Protein AF-A0A6N7GA86-F1 (afdb_monomer_lite)

Sequence (226 aa):
MERLTAGRPPVRRVLTLLGAGAAGATSLVAAAVLTVAGPAVAQAVADRVTITGIDLAEPLEVVAAEQPELCAALHQEVDWLIEPDGDSPEPELDALGPQYTLVVHIDGVPRHRFHLYPLAEGGPRAFRPVEQPGDRTIDEGWFYGRLSMPDTLRAAGAPLTGDPATGGGGAGAGQPPPAVEESEQPDTSPLGFLDQWRQGMLLTAAIIVATAAGLGGSAYLIRRKI

Structure (mmCIF, N/CA/C/O backbone):
data_AF-A0A6N7GA86-F1
#
_entry.id   AF-A0A6N7GA86-F1
#
loop_
_atom_site.group_PDB
_atom_site.id
_atom_site.type_symbol
_atom_site.label_atom_id
_atom_site.label_alt_id
_atom_site.label_comp_id
_atom_site.label_asym_id
_atom_site.label_entity_id
_atom_site.label_seq_id
_atom_site.pdbx_PDB_ins_code
_atom_site.Cartn_x
_atom_site.Cartn_y
_atom_site.Cartn_z
_atom_site.occupancy
_atom_site.B_iso_or_equiv
_atom_site.auth_seq_id
_atom_site.auth_comp_id
_atom_site.auth_asym_id
_atom_site.auth_atom_id
_atom_site.pdbx_PDB_model_num
ATOM 1 N N . MET A 1 1 ? -12.765 60.112 -50.677 1.00 41.62 1 MET A N 1
ATOM 2 C CA . MET A 1 1 ? -11.969 58.951 -50.218 1.00 41.62 1 MET A CA 1
ATOM 3 C C . MET A 1 1 ? -10.727 58.957 -51.093 1.00 41.62 1 MET A C 1
ATOM 5 O O . MET A 1 1 ? -10.910 59.025 -52.293 1.00 41.62 1 MET A O 1
ATOM 9 N N . GLU A 1 2 ? -9.479 59.093 -50.663 1.00 44.06 2 GLU A N 1
ATOM 10 C CA . GLU A 1 2 ? -8.786 59.009 -49.375 1.00 44.06 2 GLU A CA 1
ATOM 11 C C . GLU A 1 2 ? -7.572 59.955 -49.427 1.00 44.06 2 GLU A C 1
ATOM 13 O O . GLU A 1 2 ? -7.100 60.328 -50.502 1.00 44.06 2 GLU A O 1
ATOM 18 N N . ARG A 1 3 ? -7.103 60.395 -48.258 1.00 45.12 3 ARG A N 1
ATOM 19 C CA . ARG A 1 3 ? -6.006 61.352 -48.091 1.00 45.12 3 ARG A CA 1
ATOM 20 C C . ARG A 1 3 ? -4.668 60.638 -47.838 1.00 45.12 3 ARG A C 1
ATOM 22 O O . ARG A 1 3 ? -4.600 59.771 -46.983 1.00 45.12 3 ARG A O 1
ATOM 29 N N . LEU A 1 4 ? -3.630 61.155 -48.502 1.00 49.84 4 LEU A N 1
ATOM 30 C CA . LEU A 1 4 ? -2.268 61.447 -48.013 1.00 49.84 4 LEU A CA 1
ATOM 31 C C . LEU A 1 4 ? -1.397 60.323 -47.408 1.00 49.84 4 LEU A C 1
ATOM 33 O O . LEU A 1 4 ? -1.463 59.991 -46.231 1.00 49.84 4 LEU A O 1
ATOM 37 N N . THR A 1 5 ? -0.417 59.923 -48.220 1.00 51.88 5 THR A N 1
ATOM 38 C CA . THR A 1 5 ? 0.956 59.527 -47.862 1.00 51.88 5 THR A CA 1
ATOM 39 C C . THR A 1 5 ? 1.666 60.510 -46.919 1.00 51.88 5 THR A C 1
ATOM 41 O O . THR A 1 5 ? 1.718 61.699 -47.228 1.00 51.88 5 THR A O 1
ATOM 44 N N . ALA A 1 6 ? 2.351 60.000 -45.886 1.00 50.44 6 ALA A N 1
ATOM 45 C CA . ALA A 1 6 ? 3.653 60.500 -45.415 1.00 50.44 6 ALA A CA 1
ATOM 46 C C . ALA A 1 6 ? 4.276 59.520 -44.403 1.00 50.44 6 ALA A C 1
ATOM 48 O O . ALA A 1 6 ? 3.714 59.265 -43.343 1.00 50.44 6 ALA A O 1
ATOM 49 N N . GLY A 1 7 ? 5.455 58.987 -44.729 1.00 44.34 7 GLY A N 1
ATOM 50 C CA . GLY A 1 7 ? 6.296 58.244 -43.793 1.00 44.34 7 GLY A CA 1
ATOM 51 C C . GLY A 1 7 ? 7.301 59.138 -43.064 1.00 44.34 7 GLY A C 1
ATOM 52 O O . GLY A 1 7 ? 7.670 60.198 -43.569 1.00 44.34 7 GLY A O 1
ATOM 53 N N . ARG A 1 8 ? 7.797 58.664 -41.915 1.00 44.97 8 ARG A N 1
ATOM 54 C CA . ARG A 1 8 ? 9.219 58.687 -41.515 1.00 44.97 8 ARG A CA 1
ATOM 55 C C . ARG A 1 8 ? 9.437 57.915 -40.190 1.00 44.97 8 ARG A C 1
ATOM 57 O O . ARG A 1 8 ? 8.483 57.734 -39.441 1.00 44.97 8 ARG A O 1
ATOM 64 N N . PRO A 1 9 ? 10.668 57.425 -39.936 1.00 64.19 9 PRO A N 1
ATOM 65 C CA . PRO A 1 9 ? 11.000 56.367 -38.972 1.00 64.19 9 PRO A CA 1
ATOM 66 C C . PRO A 1 9 ? 11.534 56.924 -37.639 1.00 64.19 9 PRO A C 1
ATOM 68 O O . PRO A 1 9 ? 11.835 58.116 -37.563 1.00 64.19 9 PRO A O 1
ATOM 71 N N . PRO A 1 10 ? 11.837 56.061 -36.651 1.00 52.69 10 PRO A N 1
ATOM 72 C CA . PRO A 1 10 ? 12.888 56.387 -35.694 1.00 52.69 10 PRO A CA 1
ATOM 73 C C . PRO A 1 10 ? 14.066 55.403 -35.724 1.00 52.69 10 PRO A C 1
ATOM 75 O O . PRO A 1 10 ? 13.971 54.221 -35.407 1.00 52.69 10 PRO A O 1
ATOM 78 N N . VAL A 1 11 ? 15.216 55.981 -36.063 1.00 48.69 11 VAL A N 1
ATOM 79 C CA . VAL A 1 11 ? 16.569 55.544 -35.714 1.00 48.69 11 VAL A CA 1
ATOM 80 C C . VAL A 1 11 ? 16.815 55.873 -34.240 1.00 48.69 11 VAL A C 1
ATOM 82 O O . VAL A 1 11 ? 16.521 56.997 -33.839 1.00 48.69 11 VAL A O 1
ATOM 85 N N . ARG A 1 12 ? 17.448 54.972 -33.473 1.00 39.66 12 ARG A N 1
ATOM 86 C CA . ARG A 1 12 ? 18.605 55.303 -32.606 1.00 39.66 12 ARG A CA 1
ATOM 87 C C . ARG A 1 12 ? 19.173 54.072 -31.894 1.00 39.66 12 ARG A C 1
ATOM 89 O O . ARG A 1 12 ? 18.668 53.626 -30.874 1.00 39.66 12 ARG A O 1
ATOM 96 N N . ARG A 1 13 ? 20.307 53.588 -32.410 1.00 48.69 13 ARG A N 1
ATOM 97 C CA . ARG A 1 13 ? 21.371 53.012 -31.578 1.00 48.69 13 ARG A CA 1
ATOM 98 C C . ARG A 1 13 ? 22.112 54.172 -30.912 1.00 48.69 13 ARG A C 1
ATOM 100 O O . ARG A 1 13 ? 22.571 55.061 -31.624 1.00 48.69 13 ARG A O 1
ATOM 107 N N . VAL A 1 14 ? 22.273 54.126 -29.593 1.00 48.41 14 VAL A N 1
ATOM 108 C CA . VAL A 1 14 ? 23.349 54.821 -28.875 1.00 48.41 14 VAL A CA 1
ATOM 109 C C . VAL A 1 14 ? 23.918 53.836 -27.859 1.00 48.41 14 VAL A C 1
ATOM 111 O O . VAL A 1 14 ? 23.294 53.493 -26.863 1.00 48.41 14 VAL A O 1
ATOM 114 N N . LEU A 1 15 ? 25.096 53.333 -28.212 1.00 48.44 15 LEU A N 1
ATOM 115 C CA . LEU A 1 15 ? 26.104 52.752 -27.334 1.00 48.44 15 LEU A CA 1
ATOM 116 C C . LEU A 1 15 ? 26.646 53.871 -26.415 1.00 48.44 15 LEU A C 1
ATOM 118 O O . LEU A 1 15 ? 26.576 55.030 -26.828 1.00 48.44 15 LEU A O 1
ATOM 122 N N . THR A 1 16 ? 27.302 53.526 -25.294 1.00 45.31 16 THR A N 1
ATOM 123 C CA . THR A 1 16 ? 28.582 54.122 -24.802 1.00 45.31 16 THR A CA 1
ATOM 124 C C . THR A 1 16 ? 28.616 54.443 -23.284 1.00 45.31 16 THR A C 1
ATOM 126 O O . THR A 1 16 ? 28.062 55.437 -22.837 1.00 45.31 16 THR A O 1
ATOM 129 N N . LEU A 1 17 ? 29.383 53.595 -22.572 1.00 46.03 17 LEU A N 1
ATOM 130 C CA . LEU A 1 17 ? 30.424 53.861 -21.547 1.00 46.03 17 LEU A CA 1
ATOM 131 C C . LEU A 1 17 ? 30.106 54.226 -20.075 1.00 46.03 17 LEU A C 1
ATOM 133 O O . LEU A 1 17 ? 29.636 55.309 -19.761 1.00 46.03 17 LEU A O 1
ATOM 137 N N . LEU A 1 18 ? 30.583 53.310 -19.209 1.00 42.75 18 LEU A N 1
ATOM 138 C CA . LEU A 1 18 ? 31.603 53.472 -18.148 1.00 42.75 18 LEU A CA 1
ATOM 139 C C . LEU A 1 18 ? 31.428 54.551 -17.060 1.00 42.75 18 LEU A C 1
ATOM 141 O O . LEU A 1 18 ? 31.404 55.740 -17.349 1.00 42.75 18 LEU A O 1
ATOM 145 N N . GLY A 1 19 ? 31.590 54.135 -15.795 1.00 35.03 19 GLY A N 1
ATOM 146 C CA . GLY A 1 19 ? 32.151 55.017 -14.763 1.00 35.03 19 GLY A CA 1
ATOM 147 C C . GLY A 1 19 ? 31.812 54.652 -13.320 1.00 35.03 19 GLY A C 1
ATOM 148 O O . GLY A 1 19 ? 30.719 54.929 -12.852 1.00 35.03 19 GLY A O 1
ATOM 149 N N . ALA A 1 20 ? 32.780 54.055 -12.629 1.00 42.16 20 ALA A N 1
ATOM 150 C CA . ALA A 1 20 ? 32.805 53.702 -11.210 1.00 42.16 20 ALA A CA 1
ATOM 151 C C . ALA A 1 20 ? 32.540 54.865 -10.228 1.00 42.16 20 ALA A C 1
ATOM 153 O O . ALA A 1 20 ? 32.860 56.014 -10.518 1.00 42.16 20 ALA A O 1
ATOM 154 N N . GLY A 1 21 ? 32.104 54.541 -9.004 1.00 34.78 21 GLY A N 1
ATOM 155 C CA . GLY A 1 21 ? 32.203 55.468 -7.871 1.00 34.78 21 GLY A CA 1
ATOM 156 C C . GLY A 1 21 ? 31.398 55.052 -6.644 1.00 34.78 21 GLY A C 1
ATOM 157 O O . GLY A 1 21 ? 30.192 55.240 -6.598 1.00 34.78 21 GLY A O 1
ATOM 158 N N . ALA A 1 22 ? 32.081 54.482 -5.657 1.00 46.06 22 ALA A N 1
ATOM 159 C CA . ALA A 1 22 ? 31.549 53.985 -4.395 1.00 46.06 22 ALA A CA 1
ATOM 160 C C . ALA A 1 22 ? 30.897 55.063 -3.506 1.00 46.06 22 ALA A C 1
ATOM 162 O O . ALA A 1 22 ? 31.484 56.124 -3.325 1.00 46.06 22 ALA A O 1
ATOM 163 N N . ALA A 1 23 ? 29.774 54.726 -2.857 1.00 41.44 23 ALA A N 1
ATOM 164 C CA . ALA A 1 23 ? 29.444 55.131 -1.483 1.00 41.44 23 ALA A CA 1
ATOM 165 C C . ALA A 1 23 ? 28.124 54.486 -1.013 1.00 41.44 23 ALA A C 1
ATOM 167 O O . ALA A 1 23 ? 27.089 54.662 -1.645 1.00 41.44 23 ALA A O 1
ATOM 168 N N . GLY A 1 24 ? 28.158 53.809 0.141 1.00 38.12 24 GLY A N 1
ATOM 169 C CA . GLY A 1 24 ? 26.980 53.657 1.006 1.00 38.12 24 GLY A CA 1
ATOM 170 C C . GLY A 1 24 ? 26.160 52.371 0.872 1.00 38.12 24 GLY A C 1
ATOM 171 O O . GLY A 1 24 ? 24.965 52.443 0.618 1.00 38.12 24 GLY A O 1
ATOM 172 N N . ALA A 1 25 ? 26.755 51.198 1.110 1.00 37.56 25 ALA A N 1
ATOM 173 C CA . ALA A 1 25 ? 25.982 49.988 1.415 1.00 37.56 25 ALA A CA 1
ATOM 174 C C . ALA A 1 25 ? 25.810 49.859 2.938 1.00 37.56 25 ALA A C 1
ATOM 176 O O . ALA A 1 25 ? 26.510 49.102 3.610 1.00 37.56 25 ALA A O 1
ATOM 177 N N . THR A 1 26 ? 24.907 50.667 3.489 1.00 41.97 26 THR A N 1
ATOM 178 C CA . THR A 1 26 ? 24.406 50.541 4.859 1.00 41.97 26 THR A CA 1
ATOM 179 C C . THR A 1 26 ? 23.375 49.414 4.894 1.00 41.97 26 THR A C 1
ATOM 181 O O . THR A 1 26 ? 22.382 49.471 4.181 1.00 41.97 26 THR A O 1
ATOM 184 N N . SER A 1 27 ? 23.641 48.409 5.728 1.00 42.22 27 SER A N 1
ATOM 185 C CA . SER A 1 27 ? 22.682 47.588 6.481 1.00 42.22 27 SER A CA 1
ATOM 186 C C . SER A 1 27 ? 21.396 47.117 5.788 1.00 42.22 27 SER A C 1
ATOM 188 O O . SER A 1 27 ? 20.449 47.881 5.660 1.00 42.22 27 SER A O 1
ATOM 190 N N . LEU A 1 28 ? 21.326 45.810 5.503 1.00 41.06 28 LEU A N 1
ATOM 191 C CA . LEU A 1 28 ? 20.234 44.887 5.883 1.00 41.06 28 LEU A CA 1
ATOM 192 C C . LEU A 1 28 ? 20.424 43.567 5.120 1.00 41.06 28 LEU A C 1
ATOM 194 O O . LEU A 1 28 ? 19.761 43.304 4.123 1.00 41.06 28 LEU A O 1
ATOM 198 N N . VAL A 1 29 ? 21.328 42.706 5.594 1.00 39.16 29 VAL A N 1
ATOM 199 C CA . VAL A 1 29 ? 21.215 41.276 5.274 1.00 39.16 29 VAL A CA 1
ATOM 200 C C . VAL A 1 29 ? 20.286 40.699 6.330 1.00 39.16 29 VAL A C 1
ATOM 202 O O . VAL A 1 29 ? 20.716 40.232 7.382 1.00 39.16 29 VAL A O 1
ATOM 205 N N . ALA A 1 30 ? 18.985 40.845 6.080 1.00 41.69 30 ALA A N 1
ATOM 206 C CA . ALA A 1 30 ? 17.976 40.065 6.766 1.00 41.69 30 ALA A CA 1
ATOM 207 C C . ALA A 1 30 ? 18.313 38.589 6.532 1.00 41.69 30 ALA A C 1
ATOM 209 O O . ALA A 1 30 ? 18.436 38.142 5.391 1.00 41.69 30 ALA A O 1
ATOM 210 N N . ALA A 1 31 ? 18.517 37.858 7.624 1.00 43.59 31 ALA A N 1
ATOM 211 C CA . ALA A 1 31 ? 18.651 36.417 7.613 1.00 43.59 31 ALA A CA 1
ATOM 212 C C . ALA A 1 31 ? 17.354 35.814 7.059 1.00 43.59 31 ALA A C 1
ATOM 214 O O . ALA A 1 31 ? 16.379 35.627 7.784 1.00 43.59 31 ALA A O 1
ATOM 215 N N . ALA A 1 32 ? 17.335 35.526 5.760 1.00 39.84 32 ALA A N 1
ATOM 216 C CA . ALA A 1 32 ? 16.366 34.624 5.171 1.00 39.84 32 ALA A CA 1
ATOM 217 C C . ALA A 1 32 ? 16.749 33.205 5.604 1.00 39.84 32 ALA A C 1
ATOM 219 O O . ALA A 1 32 ? 17.433 32.475 4.890 1.00 39.84 32 ALA A O 1
ATOM 220 N N . VAL A 1 33 ? 16.339 32.831 6.816 1.00 44.44 33 VAL A N 1
ATOM 221 C CA . VAL A 1 33 ? 16.195 31.424 7.177 1.00 44.44 33 VAL A CA 1
ATOM 222 C C . VAL A 1 33 ? 15.015 30.922 6.352 1.00 44.44 33 VAL A C 1
ATOM 224 O O . VAL A 1 33 ? 13.861 31.021 6.756 1.00 44.44 33 VAL A O 1
ATOM 227 N N . LEU A 1 34 ? 15.302 30.454 5.140 1.00 42.97 34 LEU A N 1
ATOM 228 C CA . LEU A 1 34 ? 14.374 29.635 4.377 1.00 42.97 34 LEU A CA 1
ATOM 229 C C . LEU A 1 34 ? 14.314 28.275 5.074 1.00 42.97 34 LEU A C 1
ATOM 231 O O . LEU A 1 34 ? 14.973 27.320 4.674 1.00 42.97 34 LEU A O 1
ATOM 235 N N . THR A 1 35 ? 13.521 28.185 6.141 1.00 46.81 35 THR A N 1
ATOM 236 C CA . THR A 1 35 ? 12.874 26.922 6.479 1.00 46.81 35 THR A CA 1
ATOM 237 C C . THR A 1 35 ? 11.963 26.602 5.303 1.00 46.81 35 THR A C 1
ATOM 239 O O . THR A 1 35 ? 10.833 27.084 5.237 1.00 46.81 35 THR A O 1
ATOM 242 N N . VAL A 1 36 ? 12.458 25.813 4.349 1.00 44.97 36 VAL A N 1
ATOM 243 C CA . VAL A 1 36 ? 11.594 25.062 3.435 1.00 44.97 36 VAL A CA 1
ATOM 244 C C . VAL A 1 36 ? 10.939 23.965 4.273 1.00 44.97 36 VAL A C 1
ATOM 246 O O . VAL A 1 36 ? 11.282 22.793 4.200 1.00 44.97 36 VAL A O 1
ATOM 249 N N . ALA A 1 37 ? 10.018 24.371 5.142 1.00 47.66 37 ALA A N 1
ATOM 250 C CA . ALA A 1 37 ? 8.885 23.537 5.462 1.00 47.66 37 ALA A CA 1
ATOM 251 C C . ALA A 1 37 ? 7.955 23.727 4.265 1.00 47.66 37 ALA A C 1
ATOM 253 O O . ALA A 1 37 ? 7.235 24.722 4.175 1.00 47.66 37 ALA A O 1
ATOM 254 N N . GLY A 1 38 ? 8.070 22.834 3.278 1.00 42.84 38 GLY A N 1
ATOM 255 C CA . GLY A 1 38 ? 7.035 22.722 2.258 1.00 42.84 38 GLY A CA 1
ATOM 256 C C . GLY A 1 38 ? 5.677 22.558 2.950 1.00 42.84 38 GLY A C 1
ATOM 257 O O . GLY A 1 38 ? 5.635 22.075 4.088 1.00 42.84 38 GLY A O 1
ATOM 258 N N . PRO A 1 39 ? 4.570 22.986 2.325 1.00 39.66 39 PRO A N 1
ATOM 259 C CA . PRO A 1 39 ? 3.256 22.697 2.871 1.00 39.66 39 PRO A CA 1
ATOM 260 C C . PRO A 1 39 ? 3.168 21.183 3.065 1.00 39.66 39 PRO A C 1
ATOM 262 O O . PRO A 1 39 ? 3.259 20.430 2.097 1.00 39.66 39 PRO A O 1
ATOM 265 N N . ALA A 1 40 ? 3.049 20.738 4.316 1.00 44.28 40 ALA A N 1
ATOM 266 C CA . ALA A 1 40 ? 2.613 19.386 4.600 1.00 44.28 40 ALA A CA 1
ATOM 267 C C . ALA A 1 40 ? 1.200 19.303 4.028 1.00 44.28 40 ALA A C 1
ATOM 269 O O . ALA A 1 40 ? 0.252 19.830 4.614 1.00 44.28 40 ALA A O 1
ATOM 270 N N . VAL A 1 41 ? 1.083 18.760 2.817 1.00 44.19 41 VAL A N 1
ATOM 271 C CA . VAL A 1 41 ? -0.209 18.401 2.251 1.00 44.19 41 VAL A CA 1
ATOM 272 C C . VAL A 1 41 ? -0.806 17.450 3.275 1.00 44.19 41 VAL A C 1
ATOM 274 O O . VAL A 1 41 ? -0.203 16.427 3.591 1.00 44.19 41 VAL A O 1
ATOM 277 N N . ALA A 1 42 ? -1.914 17.855 3.893 1.00 47.91 42 ALA A N 1
ATOM 278 C CA . ALA A 1 42 ? -2.631 17.009 4.827 1.00 47.91 42 ALA A CA 1
ATOM 279 C C . ALA A 1 42 ? -3.095 15.789 4.034 1.00 47.91 42 ALA A C 1
ATOM 281 O O . ALA A 1 42 ? -4.069 15.856 3.286 1.00 47.91 42 ALA A O 1
ATOM 282 N N . GLN A 1 43 ? -2.318 14.715 4.119 1.00 58.47 43 GLN A N 1
ATOM 283 C CA . GLN A 1 43 ? -2.606 13.489 3.414 1.00 58.47 43 GLN A CA 1
ATOM 284 C C . GLN A 1 43 ? -3.907 12.942 3.990 1.00 58.47 43 GLN A C 1
ATOM 286 O O . GLN A 1 43 ? -4.032 12.777 5.206 1.00 58.47 43 GLN A O 1
ATOM 291 N N . ALA A 1 44 ? -4.904 12.756 3.127 1.00 68.38 44 ALA A N 1
ATOM 292 C CA . ALA A 1 44 ? -6.199 12.252 3.549 1.00 68.38 44 ALA A CA 1
ATOM 293 C C . ALA A 1 44 ? -5.995 10.888 4.221 1.00 68.38 44 ALA A C 1
ATOM 295 O O . ALA A 1 44 ? -5.400 9.988 3.634 1.00 68.38 44 ALA A O 1
ATOM 296 N N . VAL A 1 45 ? -6.421 10.761 5.475 1.00 80.38 45 VAL A N 1
ATOM 297 C CA . VAL A 1 45 ? -6.221 9.544 6.265 1.00 80.38 45 VAL A CA 1
ATOM 298 C C . VAL A 1 45 ? -7.300 8.536 5.880 1.00 80.38 45 VAL A C 1
ATOM 300 O O . VAL A 1 45 ? -8.471 8.892 5.783 1.00 80.38 45 VAL A O 1
ATOM 303 N N . ALA A 1 46 ? -6.910 7.286 5.643 1.00 88.94 46 ALA A N 1
ATOM 304 C CA . ALA A 1 46 ? -7.856 6.214 5.365 1.00 88.94 46 ALA A CA 1
ATOM 305 C C . ALA A 1 46 ? -8.626 5.816 6.634 1.00 88.94 46 ALA A C 1
ATOM 307 O O . ALA A 1 46 ? -8.015 5.502 7.656 1.00 88.94 46 ALA A O 1
ATOM 308 N N . ASP A 1 47 ? -9.956 5.760 6.555 1.00 94.06 47 ASP A N 1
ATOM 309 C CA . ASP A 1 47 ? -10.810 5.283 7.654 1.00 94.06 47 ASP A CA 1
ATOM 310 C C . ASP A 1 47 ? -10.948 3.760 7.661 1.00 94.06 47 ASP A C 1
ATOM 312 O O . ASP A 1 47 ? -11.208 3.141 8.697 1.00 94.06 47 ASP A O 1
ATOM 316 N N . ARG A 1 48 ? -10.833 3.153 6.477 1.00 95.56 48 ARG A N 1
ATOM 317 C CA . ARG A 1 48 ? -10.932 1.710 6.275 1.00 95.56 48 ARG A CA 1
ATOM 318 C C . ARG A 1 48 ? -10.127 1.287 5.057 1.00 95.56 48 ARG A C 1
ATOM 320 O O . ARG A 1 48 ? -10.126 1.966 4.030 1.00 95.56 48 ARG A O 1
ATOM 327 N N . VAL A 1 49 ? -9.509 0.122 5.157 1.00 96.25 49 VAL A N 1
ATOM 328 C CA . VAL A 1 49 ? -8.880 -0.574 4.040 1.00 96.25 49 VAL A CA 1
ATOM 329 C C . VAL A 1 49 ? -9.540 -1.939 3.885 1.00 96.25 49 VAL A C 1
ATOM 331 O O . VAL A 1 49 ? -9.651 -2.691 4.850 1.00 96.25 49 VAL A O 1
ATOM 334 N N . THR A 1 50 ? -9.973 -2.250 2.667 1.00 96.94 50 THR A N 1
ATOM 335 C CA . THR A 1 50 ? -10.563 -3.546 2.313 1.00 96.94 50 THR A CA 1
ATOM 336 C C . THR A 1 50 ? -9.587 -4.304 1.427 1.00 96.94 50 THR A C 1
ATOM 338 O O . THR A 1 50 ? -9.171 -3.785 0.391 1.00 96.94 50 THR A O 1
ATOM 341 N N . ILE A 1 51 ? -9.229 -5.527 1.807 1.00 96.88 51 ILE A N 1
ATOM 342 C CA . ILE A 1 51 ? -8.298 -6.382 1.069 1.00 96.88 51 ILE A CA 1
ATOM 343 C C . ILE A 1 51 ? -9.050 -7.622 0.594 1.00 96.88 51 ILE A C 1
ATOM 345 O O . ILE A 1 51 ? -9.729 -8.299 1.360 1.00 96.88 51 ILE A O 1
ATOM 349 N N . THR A 1 52 ? -8.912 -7.938 -0.686 1.00 96.25 52 THR A N 1
ATOM 350 C CA . THR A 1 52 ? -9.462 -9.150 -1.305 1.00 96.25 52 THR A CA 1
ATOM 351 C C . THR A 1 52 ? -8.358 -9.878 -2.054 1.00 96.25 52 THR A C 1
ATOM 353 O O . THR A 1 52 ? -7.401 -9.255 -2.502 1.00 96.25 52 THR A O 1
ATOM 356 N N . GLY A 1 53 ? -8.451 -11.195 -2.183 1.00 91.94 53 GLY A N 1
ATOM 357 C CA . GLY A 1 53 ? -7.426 -12.003 -2.838 1.00 91.94 53 GLY A CA 1
ATOM 358 C C . GLY A 1 53 ? -7.925 -13.422 -3.056 1.00 91.94 53 GLY A C 1
ATOM 359 O O . GLY A 1 53 ? -8.896 -13.832 -2.427 1.00 91.94 53 GLY A O 1
ATOM 360 N N . ILE A 1 54 ? -7.275 -14.163 -3.951 1.00 85.19 54 ILE A N 1
ATOM 361 C CA . ILE A 1 54 ? -7.692 -15.532 -4.290 1.00 85.19 54 ILE A CA 1
ATOM 362 C C . ILE A 1 54 ? -7.575 -16.494 -3.100 1.00 85.19 54 ILE A C 1
ATOM 364 O O . ILE A 1 54 ? -8.402 -17.387 -2.941 1.00 85.19 54 ILE A O 1
ATOM 368 N N . ASP A 1 55 ? -6.595 -16.256 -2.228 1.00 85.50 55 ASP A N 1
ATOM 369 C CA . ASP A 1 55 ? -6.339 -17.076 -1.041 1.00 85.50 55 ASP A CA 1
ATOM 370 C C . ASP A 1 55 ? -7.161 -16.634 0.184 1.00 85.50 55 ASP A C 1
ATOM 372 O O . ASP A 1 55 ? -7.014 -17.188 1.273 1.00 85.50 55 ASP A O 1
ATOM 376 N N . LEU A 1 56 ? -8.027 -15.626 0.028 1.00 87.56 56 LEU A N 1
ATOM 377 C CA . LEU A 1 56 ? -8.897 -15.112 1.082 1.00 87.56 56 LEU A CA 1
ATOM 378 C C . LEU A 1 56 ? -10.330 -15.598 0.867 1.00 87.56 56 LEU A C 1
ATOM 380 O O . LEU A 1 56 ? -10.965 -15.276 -0.133 1.00 87.56 56 LEU A O 1
ATOM 384 N N . ALA A 1 57 ? -10.852 -16.351 1.838 1.00 87.00 57 ALA A N 1
ATOM 385 C CA . ALA A 1 57 ? -12.234 -16.831 1.805 1.00 87.00 57 ALA A CA 1
ATOM 386 C C . ALA A 1 57 ? -13.255 -15.688 1.946 1.00 87.00 57 ALA A C 1
ATOM 388 O O . ALA A 1 57 ? -14.322 -15.731 1.336 1.00 87.00 57 ALA A O 1
ATOM 389 N N . GLU A 1 58 ? -12.916 -14.665 2.731 1.00 90.00 58 GLU A N 1
ATOM 390 C CA . GLU A 1 58 ? -13.718 -13.462 2.946 1.00 90.00 58 GLU A CA 1
ATOM 391 C C . GLU A 1 58 ? -12.827 -12.217 2.791 1.00 90.00 58 GLU A C 1
ATOM 393 O O . GLU A 1 58 ? -11.631 -12.287 3.099 1.00 90.00 58 GLU A O 1
ATOM 398 N N . PRO A 1 59 ? -13.368 -11.078 2.314 1.00 93.69 59 PRO A N 1
ATOM 399 C CA . PRO A 1 59 ? -12.644 -9.812 2.310 1.00 93.69 59 PRO A CA 1
ATOM 400 C C . PRO A 1 59 ? -12.153 -9.449 3.714 1.00 93.69 59 PRO A C 1
ATOM 402 O O . PRO A 1 59 ? -12.924 -9.470 4.671 1.00 93.69 59 PRO A O 1
ATOM 405 N N . LEU A 1 60 ? -10.882 -9.075 3.833 1.00 94.12 60 LEU A N 1
ATOM 406 C CA . LEU A 1 60 ? -10.330 -8.563 5.080 1.00 94.12 60 LEU A CA 1
ATOM 407 C C . LEU A 1 60 ? -10.637 -7.073 5.178 1.00 94.12 60 LEU A C 1
ATOM 409 O O . LEU A 1 60 ? -10.239 -6.293 4.312 1.00 94.12 60 LEU A O 1
ATOM 413 N N . GLU A 1 61 ? -11.319 -6.675 6.244 1.00 96.06 61 GLU A N 1
ATOM 414 C CA . GLU A 1 61 ? -11.574 -5.271 6.547 1.00 96.06 61 GLU A CA 1
ATOM 415 C C . GLU A 1 61 ? -10.707 -4.823 7.721 1.00 96.06 61 GLU A C 1
ATOM 417 O O . GLU A 1 61 ? -10.778 -5.374 8.818 1.00 96.06 61 GLU A O 1
ATOM 422 N N . VAL A 1 62 ? -9.901 -3.788 7.494 1.00 95.50 62 VAL A N 1
ATOM 423 C CA . VAL A 1 62 ? -9.123 -3.120 8.537 1.00 95.50 62 VAL A CA 1
ATOM 424 C C . VAL A 1 62 ? -9.707 -1.730 8.733 1.00 95.50 62 VAL A C 1
ATOM 426 O O . VAL A 1 62 ? -9.659 -0.895 7.830 1.00 95.50 62 VAL A O 1
ATOM 429 N N . VAL A 1 63 ? -10.288 -1.485 9.906 1.00 96.06 63 VAL A N 1
ATOM 430 C CA . VAL A 1 63 ? -10.948 -0.219 10.250 1.00 96.06 63 VAL A CA 1
ATOM 431 C C . VAL A 1 63 ? -10.044 0.590 11.176 1.00 96.06 63 VAL A C 1
ATOM 433 O O . VAL A 1 63 ? -9.609 0.091 12.214 1.00 96.06 63 VAL A O 1
ATOM 436 N N . ALA A 1 64 ? -9.796 1.859 10.847 1.00 94.50 64 ALA A N 1
ATOM 437 C CA . ALA A 1 64 ? -8.916 2.732 11.625 1.00 94.50 64 ALA A CA 1
ATOM 438 C C . ALA A 1 64 ? -9.392 2.933 13.075 1.00 94.50 64 ALA A C 1
ATOM 440 O O . ALA A 1 64 ? -8.577 3.106 13.975 1.00 94.50 64 ALA A O 1
ATOM 441 N N . ALA A 1 65 ? -10.705 2.872 13.320 1.00 93.69 65 ALA A N 1
ATOM 442 C CA . ALA A 1 65 ? -11.281 2.966 14.663 1.00 93.69 65 ALA A CA 1
ATOM 443 C C . ALA A 1 65 ? -10.8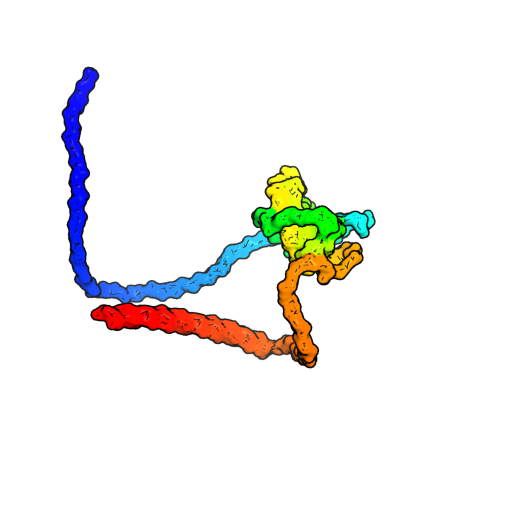92 1.792 15.584 1.00 93.69 65 ALA A C 1
ATOM 445 O O . ALA A 1 65 ? -10.896 1.949 16.802 1.00 93.69 65 ALA A O 1
ATOM 446 N N . GLU A 1 66 ? -10.566 0.631 15.011 1.00 95.75 66 GLU A N 1
ATOM 447 C CA . GLU A 1 66 ? -10.207 -0.585 15.749 1.00 95.75 66 GLU A CA 1
ATOM 448 C C . GLU A 1 66 ? -8.694 -0.818 15.741 1.00 95.75 66 GLU A C 1
ATOM 450 O O . GLU A 1 66 ? -8.107 -1.164 16.764 1.00 95.75 66 GLU A O 1
ATOM 455 N N . GLN A 1 67 ? -8.061 -0.613 14.581 1.00 95.06 67 GLN A N 1
ATOM 456 C CA . GLN A 1 67 ? -6.644 -0.879 14.338 1.00 95.06 67 GLN A CA 1
ATOM 457 C C . GLN A 1 67 ? -5.995 0.305 13.598 1.00 95.06 67 GLN A C 1
ATOM 459 O O . GLN A 1 67 ? -5.654 0.191 12.416 1.00 95.06 67 GLN A O 1
ATOM 464 N N . PRO A 1 68 ? -5.825 1.464 14.264 1.00 93.81 68 PRO A N 1
ATOM 465 C CA . PRO A 1 68 ? -5.375 2.697 13.615 1.00 93.81 68 PRO A CA 1
ATOM 466 C C . PRO A 1 68 ? -3.978 2.568 13.003 1.00 93.81 68 PRO A C 1
ATOM 468 O O . PRO A 1 68 ? -3.754 3.023 11.884 1.00 93.81 68 PRO A O 1
ATOM 471 N N . GLU A 1 69 ? -3.052 1.911 13.704 1.00 94.06 69 GLU A N 1
ATOM 472 C CA . GLU A 1 69 ? -1.669 1.734 13.246 1.00 94.06 69 GLU A CA 1
ATOM 473 C C . GLU A 1 69 ? -1.588 0.835 12.010 1.00 94.06 69 GLU A C 1
ATOM 475 O O . GLU A 1 69 ? -0.916 1.179 11.041 1.00 94.06 69 GLU A O 1
ATOM 480 N N . LEU A 1 70 ? -2.324 -0.281 12.002 1.00 94.19 70 LEU A N 1
AT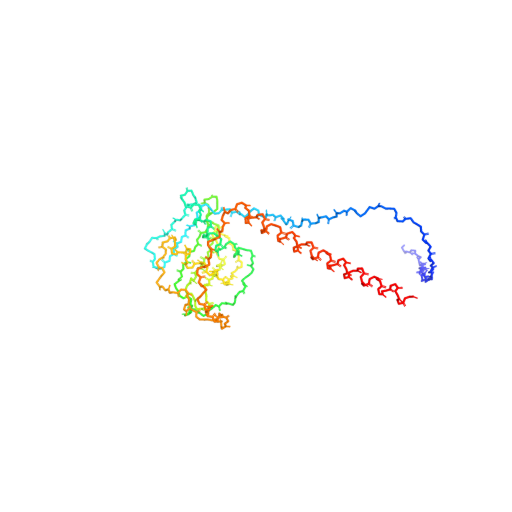OM 481 C CA . LEU A 1 70 ? -2.353 -1.202 10.867 1.00 94.19 70 LEU A CA 1
ATOM 482 C C . LEU A 1 70 ? -3.046 -0.581 9.648 1.00 94.19 70 LEU A C 1
ATOM 484 O O . LEU A 1 70 ? -2.563 -0.725 8.527 1.00 94.19 70 LEU A O 1
ATOM 488 N N . CYS A 1 71 ? -4.150 0.143 9.858 1.00 95.56 71 CYS A N 1
ATOM 489 C CA . CYS A 1 71 ? -4.838 0.864 8.787 1.00 95.56 71 CYS A CA 1
ATOM 490 C C . CYS A 1 71 ? -3.928 1.936 8.168 1.00 95.56 71 CYS A C 1
ATOM 492 O O . CYS A 1 71 ? -3.835 2.044 6.945 1.00 95.56 71 CYS A O 1
ATOM 494 N N . ALA A 1 72 ? -3.206 2.689 9.005 1.00 94.12 72 ALA A N 1
ATOM 495 C CA . ALA A 1 72 ? -2.228 3.667 8.547 1.00 94.12 72 ALA A CA 1
ATOM 496 C C . ALA A 1 72 ? -1.066 3.006 7.793 1.00 94.12 72 ALA A C 1
ATOM 498 O O . ALA A 1 72 ? -0.699 3.490 6.726 1.00 94.12 72 ALA A O 1
ATOM 499 N N . ALA A 1 73 ? -0.530 1.891 8.298 1.00 95.00 73 ALA A N 1
ATOM 500 C CA . ALA A 1 73 ? 0.541 1.148 7.639 1.00 95.00 73 ALA A CA 1
ATOM 501 C C . ALA A 1 73 ? 0.109 0.649 6.253 1.00 95.00 73 ALA A C 1
ATOM 503 O O . ALA A 1 73 ? 0.810 0.890 5.278 1.00 95.00 73 ALA A O 1
ATOM 504 N N . LEU A 1 74 ? -1.076 0.039 6.137 1.00 95.38 74 LEU A N 1
ATOM 505 C CA . LEU A 1 74 ? -1.632 -0.397 4.851 1.00 95.38 74 LEU A CA 1
ATOM 506 C C . LEU A 1 74 ? -1.842 0.767 3.880 1.00 95.38 74 LEU A C 1
ATOM 508 O O . LEU A 1 74 ? -1.558 0.637 2.693 1.00 95.38 74 LEU A O 1
ATOM 512 N N . HIS A 1 75 ? -2.326 1.908 4.370 1.00 94.81 75 HIS A N 1
ATOM 513 C CA . HIS A 1 75 ? -2.485 3.096 3.540 1.00 94.81 75 HIS A CA 1
ATOM 514 C C . HIS A 1 75 ? -1.131 3.635 3.050 1.00 94.81 75 HIS A C 1
ATOM 516 O O . HIS A 1 75 ? -1.005 3.952 1.872 1.00 94.81 75 HIS A O 1
ATOM 522 N N . GLN A 1 76 ? -0.104 3.647 3.905 1.00 93.81 76 GLN A N 1
ATOM 523 C CA . GLN A 1 76 ? 1.270 4.045 3.556 1.00 93.81 76 GLN A CA 1
ATOM 524 C C . GLN A 1 76 ? 1.967 3.107 2.560 1.00 93.81 76 GLN A C 1
ATOM 526 O O . GLN A 1 76 ? 3.048 3.414 2.055 1.00 93.81 76 GLN A O 1
ATOM 531 N N . GLU A 1 77 ? 1.423 1.918 2.301 1.00 94.12 77 GLU A N 1
ATOM 532 C CA . GLU A 1 77 ? 1.933 1.057 1.232 1.00 94.12 77 GLU A CA 1
ATOM 533 C C . GLU A 1 77 ? 1.519 1.557 -0.159 1.00 94.12 77 GLU A C 1
ATOM 535 O O . GLU A 1 77 ? 2.214 1.274 -1.137 1.00 94.12 77 GLU A O 1
ATOM 540 N N . VAL A 1 78 ? 0.412 2.306 -0.251 1.00 93.81 78 VAL A N 1
ATOM 541 C CA . VAL A 1 78 ? -0.250 2.649 -1.521 1.00 93.81 78 VAL A CA 1
ATOM 542 C C . VAL A 1 78 ? -0.504 4.142 -1.730 1.00 93.81 78 VAL A C 1
ATOM 544 O O . VAL A 1 78 ? -0.848 4.552 -2.833 1.00 93.81 78 VAL A O 1
ATOM 547 N N . ASP A 1 79 ? -0.360 4.969 -0.703 1.00 92.00 79 ASP A N 1
ATOM 548 C CA . ASP A 1 79 ? -0.608 6.412 -0.753 1.00 92.00 79 ASP A CA 1
ATOM 549 C C . ASP A 1 79 ? 0.227 7.136 -1.817 1.00 92.00 79 ASP A C 1
ATOM 551 O O . ASP A 1 79 ? -0.275 7.960 -2.580 1.00 92.00 79 ASP A O 1
ATOM 555 N N . TRP A 1 80 ? 1.496 6.771 -1.918 1.00 88.69 80 TRP A N 1
ATOM 556 C CA . TRP A 1 80 ? 2.449 7.314 -2.867 1.00 88.69 80 TRP A CA 1
ATOM 557 C C . TRP A 1 80 ? 2.147 6.889 -4.308 1.00 88.69 80 TRP A C 1
ATOM 559 O O . TRP A 1 80 ? 2.662 7.509 -5.228 1.00 88.69 80 TRP A O 1
ATOM 569 N N . LEU A 1 81 ? 1.285 5.886 -4.520 1.00 90.06 81 LEU A N 1
ATOM 570 C CA . LEU A 1 81 ? 0.817 5.452 -5.840 1.00 90.06 81 LEU A CA 1
ATOM 571 C C . LEU A 1 81 ? -0.298 6.348 -6.388 1.00 90.06 81 LEU A C 1
ATOM 573 O O . LEU A 1 81 ? -0.760 6.121 -7.502 1.00 90.06 81 LEU A O 1
ATOM 577 N N . ILE A 1 82 ? -0.814 7.309 -5.616 1.00 85.38 82 ILE A N 1
ATOM 578 C CA . ILE A 1 82 ? -1.987 8.105 -6.012 1.00 85.38 82 ILE A CA 1
ATOM 579 C C . ILE A 1 82 ? -1.626 9.184 -7.041 1.00 85.38 82 ILE A C 1
ATOM 581 O O . ILE A 1 82 ? -2.409 9.431 -7.954 1.00 85.38 82 ILE A O 1
ATOM 585 N N . GLU A 1 83 ? -0.467 9.824 -6.896 1.00 78.38 83 GLU A N 1
ATOM 586 C CA . GLU A 1 83 ? -0.085 11.012 -7.673 1.00 78.38 83 GLU A CA 1
ATOM 587 C C . GLU A 1 83 ? 0.869 10.766 -8.855 1.00 78.38 83 GLU A C 1
ATOM 589 O O . GLU A 1 83 ? 0.665 11.404 -9.888 1.00 78.38 83 GLU A O 1
ATOM 594 N N . PRO A 1 84 ? 1.898 9.901 -8.772 1.00 74.00 84 PRO A N 1
ATOM 595 C CA . PRO A 1 84 ? 2.845 9.750 -9.867 1.00 74.00 84 PRO A CA 1
ATOM 596 C C . PRO A 1 84 ? 2.262 8.931 -11.025 1.00 74.00 84 PRO A C 1
ATOM 598 O O . PRO A 1 84 ? 1.368 8.093 -10.850 1.00 74.00 84 PRO A O 1
ATOM 601 N N . ASP A 1 85 ? 2.809 9.167 -12.214 1.00 77.31 85 ASP A N 1
ATOM 602 C CA . ASP A 1 85 ? 2.728 8.229 -13.332 1.00 77.31 85 ASP A CA 1
ATOM 603 C C . ASP A 1 85 ? 3.470 6.934 -12.966 1.00 77.31 85 ASP A C 1
ATOM 605 O O . ASP A 1 85 ? 4.392 6.961 -12.147 1.00 77.31 85 ASP A O 1
ATOM 609 N N . GLY A 1 86 ? 3.077 5.805 -13.567 1.00 78.88 86 GLY A N 1
ATOM 610 C CA . GLY A 1 86 ? 3.759 4.522 -13.367 1.00 78.88 86 GLY A CA 1
ATOM 611 C C . GLY A 1 86 ? 5.275 4.659 -13.525 1.00 78.88 86 GLY A C 1
ATOM 612 O O . GLY A 1 86 ? 5.754 5.110 -14.566 1.00 78.88 86 GLY A O 1
ATOM 613 N N . ASP A 1 87 ? 6.032 4.280 -12.496 1.00 81.25 87 ASP A N 1
ATOM 614 C CA . ASP A 1 87 ? 7.494 4.414 -12.460 1.00 81.25 87 ASP A CA 1
ATOM 615 C C . ASP A 1 87 ? 8.225 3.132 -12.888 1.00 81.25 87 ASP A C 1
ATOM 617 O O . ASP A 1 87 ? 9.458 3.053 -12.852 1.00 81.25 87 ASP A O 1
ATOM 621 N N . SER A 1 88 ? 7.465 2.126 -13.326 1.00 85.69 88 SER A N 1
ATOM 622 C CA . SER A 1 88 ? 7.967 0.805 -13.665 1.00 85.69 88 SER A CA 1
ATOM 623 C C . SER A 1 88 ? 7.362 0.259 -14.958 1.00 85.69 88 SER A C 1
ATOM 625 O O . SER A 1 88 ? 6.183 0.497 -15.226 1.00 85.69 88 SER A O 1
ATOM 627 N N . PRO A 1 89 ? 8.125 -0.505 -15.765 1.00 86.00 89 PRO A N 1
ATOM 628 C CA . PRO A 1 89 ? 7.537 -1.277 -16.850 1.00 86.00 89 PRO A CA 1
ATOM 629 C C . PRO A 1 89 ? 6.596 -2.353 -16.299 1.00 86.00 89 PRO A C 1
ATOM 631 O O . PRO A 1 89 ? 6.774 -2.846 -15.182 1.00 86.00 89 PRO A O 1
ATOM 634 N N . GLU A 1 90 ? 5.627 -2.745 -17.123 1.00 89.12 90 GLU A N 1
ATOM 635 C CA . GLU A 1 90 ? 4.785 -3.904 -16.846 1.00 89.12 90 GLU A CA 1
ATOM 636 C C . GLU A 1 90 ? 5.660 -5.161 -16.667 1.00 89.12 90 GLU A C 1
ATOM 638 O O . GLU A 1 90 ? 6.489 -5.457 -17.537 1.00 89.12 90 GLU A O 1
ATOM 643 N N . PRO A 1 91 ? 5.537 -5.870 -15.533 1.00 88.56 91 PRO A N 1
ATOM 644 C CA . PRO A 1 91 ? 6.271 -7.102 -15.286 1.00 88.56 91 PRO A CA 1
ATOM 645 C C . PRO A 1 91 ? 5.682 -8.273 -16.081 1.00 88.56 91 PRO A C 1
ATOM 647 O O . PRO A 1 91 ? 4.531 -8.251 -16.515 1.00 88.56 91 PRO A O 1
ATOM 650 N N . GLU A 1 92 ? 6.469 -9.336 -16.236 1.00 88.31 92 GLU A N 1
ATOM 651 C CA . GLU A 1 92 ? 5.980 -10.581 -16.828 1.00 88.31 92 GLU A CA 1
ATOM 652 C C . GLU A 1 92 ? 4.897 -11.205 -15.934 1.00 88.31 92 GLU A C 1
ATOM 654 O O . GLU A 1 92 ? 5.066 -11.308 -14.719 1.00 88.31 92 GLU A O 1
ATOM 659 N N . LEU A 1 93 ? 3.778 -11.632 -16.528 1.00 85.38 93 LEU A N 1
ATOM 660 C CA . LEU A 1 93 ? 2.622 -12.132 -15.772 1.00 85.38 93 LEU A CA 1
ATOM 661 C C . LEU A 1 93 ? 2.958 -13.361 -14.917 1.00 85.38 93 LEU A C 1
ATOM 663 O O . LEU A 1 93 ? 2.474 -13.480 -13.792 1.00 85.38 93 LEU A O 1
ATOM 667 N N . ASP A 1 94 ? 3.826 -14.237 -15.423 1.00 84.31 94 ASP A N 1
ATOM 668 C CA . ASP A 1 94 ? 4.262 -15.444 -14.716 1.00 84.31 94 ASP A CA 1
ATOM 669 C C . ASP A 1 94 ? 5.143 -15.123 -13.490 1.00 84.31 94 ASP A C 1
ATOM 671 O O . ASP A 1 94 ? 5.308 -15.966 -12.611 1.00 84.31 94 ASP A O 1
ATOM 675 N N . ALA A 1 95 ? 5.654 -13.891 -13.395 1.00 85.94 95 ALA A N 1
ATOM 676 C CA . ALA A 1 95 ? 6.521 -13.416 -12.323 1.00 85.94 95 ALA A CA 1
ATOM 677 C C . ALA A 1 95 ? 5.778 -12.630 -11.224 1.00 85.94 95 ALA A C 1
ATOM 679 O O . ALA A 1 95 ? 6.411 -12.143 -10.293 1.00 85.94 95 ALA A O 1
ATOM 680 N N . LEU A 1 96 ? 4.453 -12.464 -11.301 1.00 85.62 96 LEU A N 1
ATOM 681 C CA . LEU A 1 96 ? 3.698 -11.589 -10.388 1.00 85.62 96 LEU A CA 1
ATOM 682 C C . LEU A 1 96 ? 3.286 -12.241 -9.056 1.00 85.62 96 LEU A C 1
ATOM 684 O O . LEU A 1 96 ? 3.029 -11.540 -8.077 1.00 85.62 96 LEU A O 1
ATOM 688 N N . GLY A 1 97 ? 3.237 -13.570 -8.973 1.00 88.12 97 GLY A N 1
ATOM 689 C CA . GLY A 1 97 ? 2.753 -14.254 -7.770 1.00 88.12 97 GLY A CA 1
ATOM 690 C C . GLY A 1 97 ? 1.270 -13.954 -7.455 1.00 88.12 97 GLY A C 1
ATOM 691 O O . GLY A 1 97 ? 0.504 -13.592 -8.351 1.00 88.12 97 GLY A O 1
ATOM 692 N N . PRO A 1 98 ? 0.816 -14.141 -6.198 1.00 91.12 98 PRO A N 1
ATOM 693 C CA . PRO A 1 98 ? -0.583 -13.954 -5.826 1.00 91.12 98 PRO A CA 1
ATOM 694 C C . PRO A 1 98 ? -0.990 -12.477 -5.853 1.00 91.12 98 PRO A C 1
ATOM 696 O O . PRO A 1 98 ? -0.311 -11.612 -5.297 1.00 91.12 98 PRO A O 1
ATOM 699 N N . GLN A 1 99 ? -2.149 -12.207 -6.455 1.00 93.94 99 GLN A N 1
ATOM 700 C CA . GLN A 1 99 ? -2.742 -10.875 -6.521 1.00 93.94 99 GLN A CA 1
ATOM 701 C C . GLN A 1 99 ? -3.646 -10.606 -5.313 1.00 93.94 99 GLN A C 1
ATOM 703 O O . GLN A 1 99 ? -4.586 -11.359 -5.040 1.00 93.94 99 GLN A O 1
ATOM 708 N N . TYR A 1 100 ? -3.438 -9.459 -4.669 1.00 95.62 100 TYR A N 1
ATOM 709 C CA . TYR A 1 100 ? -4.333 -8.900 -3.658 1.00 95.62 100 TYR A CA 1
ATOM 710 C C . TYR A 1 100 ? -4.883 -7.561 -4.131 1.00 95.62 100 TYR A C 1
ATOM 712 O O . TYR A 1 100 ? -4.139 -6.680 -4.537 1.00 95.62 100 TYR A O 1
ATOM 720 N N . THR A 1 101 ? -6.194 -7.370 -4.078 1.00 97.25 101 THR A N 1
ATOM 721 C CA . THR A 1 101 ? -6.818 -6.084 -4.390 1.00 97.25 101 THR A CA 1
ATOM 722 C C . THR A 1 101 ? -7.086 -5.327 -3.104 1.00 97.25 101 THR A C 1
ATOM 724 O O . THR A 1 101 ? -7.831 -5.803 -2.247 1.00 97.25 101 THR A O 1
ATOM 727 N N . LEU A 1 102 ? -6.498 -4.141 -2.996 1.00 97.00 102 LEU A N 1
ATOM 728 C CA . LEU A 1 102 ? -6.639 -3.241 -1.864 1.00 97.00 102 LEU A CA 1
ATOM 729 C C . LEU A 1 102 ? -7.522 -2.056 -2.264 1.00 97.00 102 LEU A C 1
ATOM 731 O O . LEU A 1 102 ? -7.264 -1.385 -3.265 1.00 97.00 102 LEU A O 1
ATOM 735 N N . VAL A 1 103 ? -8.569 -1.798 -1.483 1.00 97.25 103 VAL A N 1
ATOM 736 C CA . VAL A 1 103 ? -9.472 -0.656 -1.646 1.00 97.25 103 VAL A CA 1
ATOM 737 C C . VAL A 1 103 ? -9.363 0.250 -0.427 1.00 97.25 103 VAL A C 1
ATOM 739 O O . VAL A 1 103 ? -9.629 -0.174 0.696 1.00 97.25 103 VAL A O 1
ATOM 742 N N . VAL A 1 104 ? -8.992 1.508 -0.652 1.00 96.25 104 VAL A N 1
ATOM 743 C CA . VAL A 1 104 ? -8.870 2.534 0.390 1.00 96.25 104 VAL A CA 1
ATOM 744 C C . VAL A 1 104 ? -10.172 3.317 0.481 1.00 96.25 104 VAL A C 1
ATOM 746 O O . VAL A 1 104 ? -10.645 3.862 -0.523 1.00 96.25 104 VAL A O 1
ATOM 749 N N . HIS A 1 105 ? -10.734 3.403 1.682 1.00 96.06 105 HIS A N 1
ATOM 750 C CA . HIS A 1 105 ? -11.914 4.202 1.983 1.00 96.06 105 HIS A CA 1
ATOM 751 C C . HIS A 1 105 ? -11.523 5.458 2.761 1.00 96.06 105 HIS A C 1
ATOM 753 O O . HIS A 1 105 ? -10.789 5.385 3.746 1.00 96.06 105 HIS A O 1
ATOM 759 N N . ILE A 1 106 ? -12.054 6.597 2.320 1.00 93.25 106 ILE A N 1
ATOM 760 C CA . ILE A 1 106 ? -11.877 7.911 2.948 1.00 93.25 106 ILE A CA 1
ATOM 761 C C . ILE A 1 106 ? -13.260 8.546 3.068 1.00 93.25 106 ILE A C 1
ATOM 763 O O . ILE A 1 106 ? -14.031 8.559 2.100 1.00 93.25 106 ILE A O 1
ATOM 767 N N . ASP A 1 107 ? -13.574 9.037 4.257 1.00 91.75 107 ASP A N 1
ATOM 768 C CA . ASP A 1 107 ? -14.892 9.463 4.715 1.00 91.75 107 ASP A CA 1
ATOM 769 C C . ASP A 1 107 ? -15.954 8.362 4.541 1.00 91.75 107 ASP A C 1
ATOM 771 O O . ASP A 1 107 ? -17.099 8.615 4.165 1.00 91.75 107 ASP A O 1
ATOM 775 N N . GLY A 1 108 ? -15.557 7.100 4.737 1.00 89.81 108 GLY A N 1
ATOM 776 C CA . GLY A 1 108 ? -16.419 5.927 4.535 1.00 89.81 108 GLY A CA 1
ATOM 777 C C . GLY A 1 108 ? -16.731 5.585 3.069 1.00 89.81 108 GLY A C 1
ATOM 778 O O . GLY A 1 108 ? -17.435 4.608 2.807 1.00 89.81 108 GLY A O 1
ATOM 779 N N . VAL A 1 109 ? -16.188 6.329 2.103 1.00 92.88 109 VAL A N 1
ATOM 780 C CA . VAL A 1 109 ? -16.405 6.111 0.665 1.00 92.88 109 VAL A CA 1
ATOM 781 C C . VAL A 1 109 ? -15.174 5.445 0.049 1.00 92.88 109 VAL A C 1
ATOM 783 O O . VAL A 1 109 ? -14.065 5.930 0.281 1.00 92.88 109 VAL A O 1
ATOM 786 N N . PRO A 1 110 ? -15.315 4.379 -0.766 1.00 95.00 110 PRO A N 1
ATOM 787 C CA . PRO A 1 110 ? -14.179 3.814 -1.485 1.00 95.00 110 PRO A CA 1
ATOM 788 C C . PRO A 1 110 ? -13.632 4.864 -2.455 1.00 95.00 110 PRO A C 1
ATOM 790 O O . PRO A 1 110 ? -14.351 5.361 -3.322 1.00 95.00 110 PRO A O 1
ATOM 793 N N . ARG A 1 111 ? -12.361 5.228 -2.290 1.00 93.50 111 ARG A N 1
ATOM 794 C CA . ARG A 1 111 ? -11.687 6.220 -3.132 1.00 93.50 111 ARG A CA 1
ATOM 795 C C . ARG A 1 111 ? -10.716 5.552 -4.088 1.00 93.50 111 ARG A C 1
ATOM 797 O O . ARG A 1 111 ? -10.799 5.802 -5.285 1.00 93.50 111 ARG A O 1
ATOM 804 N N . HIS A 1 112 ? -9.819 4.716 -3.590 1.00 94.50 112 HIS A N 1
ATOM 805 C CA . HIS A 1 112 ? -8.724 4.191 -4.400 1.00 94.50 112 HIS A CA 1
ATOM 806 C C . HIS A 1 112 ? -8.761 2.673 -4.439 1.00 94.50 112 HIS A C 1
ATOM 808 O O . HIS A 1 112 ? -9.105 2.040 -3.444 1.00 94.50 112 HIS A O 1
ATOM 814 N N . ARG A 1 113 ? -8.419 2.100 -5.591 1.00 95.94 113 ARG A N 1
ATOM 815 C CA . ARG A 1 113 ? -8.247 0.666 -5.801 1.00 95.94 113 ARG A CA 1
ATOM 816 C C . ARG A 1 113 ? -6.856 0.417 -6.365 1.00 95.94 113 ARG A C 1
ATOM 818 O O . ARG A 1 113 ? -6.467 1.068 -7.332 1.00 95.94 113 ARG A O 1
ATOM 825 N N . PHE A 1 114 ? -6.168 -0.562 -5.794 1.00 96.38 114 PHE A N 1
ATOM 826 C CA . PHE A 1 114 ? -4.848 -1.013 -6.219 1.00 96.38 114 PHE A CA 1
ATOM 827 C C . PHE A 1 114 ? -4.796 -2.537 -6.259 1.00 96.38 114 PHE A C 1
ATOM 829 O O . PHE A 1 114 ? -5.467 -3.211 -5.475 1.00 96.38 114 PHE A O 1
ATOM 836 N N . HIS A 1 115 ? -3.978 -3.076 -7.153 1.00 96.25 115 HIS A N 1
ATOM 837 C CA . HIS A 1 115 ? -3.642 -4.491 -7.214 1.00 96.25 115 HIS A CA 1
ATOM 838 C C . HIS A 1 115 ? -2.199 -4.668 -6.748 1.00 96.25 115 HIS A C 1
ATOM 840 O O . HIS A 1 115 ? -1.285 -4.059 -7.290 1.00 96.25 115 HIS A O 1
ATOM 846 N N . LEU A 1 116 ? -2.007 -5.458 -5.704 1.00 96.00 116 LEU A N 1
ATOM 847 C CA . LEU A 1 116 ? -0.747 -5.676 -5.016 1.00 96.00 116 LEU A CA 1
ATOM 848 C C . LEU A 1 116 ? -0.262 -7.095 -5.277 1.00 96.00 116 LEU A C 1
ATOM 850 O O . LEU A 1 116 ? -1.038 -8.049 -5.230 1.00 96.00 116 LEU A O 1
ATOM 854 N N . TYR A 1 117 ? 1.038 -7.209 -5.489 1.00 94.94 117 TYR A N 1
ATOM 855 C CA . TYR A 1 117 ? 1.736 -8.441 -5.813 1.00 94.94 117 TYR A CA 1
ATOM 856 C C . TYR A 1 117 ? 2.942 -8.560 -4.875 1.00 94.94 117 TYR A C 1
ATOM 858 O O . TYR A 1 117 ? 4.067 -8.200 -5.238 1.00 94.94 117 TYR A O 1
ATOM 866 N N . PRO A 1 118 ? 2.719 -8.982 -3.619 1.00 93.88 118 PRO A N 1
ATOM 867 C CA . PRO A 1 118 ? 3.748 -8.952 -2.582 1.00 93.88 118 PRO A CA 1
ATOM 868 C C . PRO A 1 118 ? 4.901 -9.931 -2.831 1.00 93.88 118 PRO A C 1
ATOM 870 O O . PRO A 1 118 ? 5.994 -9.713 -2.322 1.00 93.88 118 PRO A O 1
ATOM 873 N N . LEU A 1 119 ? 4.668 -11.004 -3.591 1.00 91.44 119 LEU A N 1
ATOM 874 C CA . LEU A 1 119 ? 5.654 -12.061 -3.850 1.00 91.44 119 LEU A CA 1
ATOM 875 C C . LEU A 1 119 ? 6.090 -12.107 -5.323 1.00 91.44 119 LEU A C 1
ATOM 877 O O . LEU A 1 119 ? 6.460 -13.170 -5.815 1.00 91.44 119 LEU A O 1
ATOM 881 N N . ALA A 1 120 ? 6.015 -10.978 -6.029 1.00 91.81 120 ALA A N 1
ATOM 882 C CA . ALA A 1 120 ? 6.505 -10.888 -7.397 1.00 91.81 120 ALA A CA 1
ATOM 883 C C . ALA A 1 120 ? 8.039 -11.052 -7.469 1.00 91.81 120 ALA A C 1
ATOM 885 O O . ALA A 1 120 ? 8.775 -10.666 -6.552 1.00 91.81 120 ALA A O 1
ATOM 886 N N . GLU A 1 121 ? 8.540 -11.614 -8.569 1.00 89.44 121 GLU A N 1
ATOM 887 C CA . GLU A 1 121 ? 9.976 -11.722 -8.820 1.00 89.44 121 GLU A CA 1
ATOM 888 C C . GLU A 1 121 ? 10.594 -10.332 -9.043 1.00 89.44 121 GLU A C 1
ATOM 890 O O . GLU A 1 121 ? 10.020 -9.453 -9.694 1.00 89.44 121 GLU A O 1
ATOM 895 N N . GLY A 1 122 ? 11.782 -10.105 -8.479 1.00 86.69 122 GLY A N 1
ATOM 896 C CA . GLY A 1 122 ? 12.424 -8.789 -8.470 1.00 86.69 122 GLY A CA 1
ATOM 897 C C . GLY A 1 122 ? 11.862 -7.821 -7.420 1.00 86.69 122 GLY A C 1
ATOM 898 O O . GLY A 1 122 ? 12.248 -6.652 -7.416 1.00 86.69 122 GLY A O 1
ATOM 899 N N . GLY A 1 123 ? 10.987 -8.295 -6.528 1.00 90.00 123 GLY A N 1
ATOM 900 C CA . GLY A 1 123 ? 10.437 -7.546 -5.398 1.00 90.00 123 GLY A CA 1
ATOM 901 C C . GLY A 1 123 ? 8.948 -7.215 -5.551 1.00 90.00 123 GLY A C 1
ATOM 902 O O . GLY A 1 123 ? 8.379 -7.403 -6.628 1.00 90.00 123 GLY A O 1
ATOM 903 N N . PRO A 1 124 ? 8.300 -6.709 -4.483 1.00 93.81 124 PRO A N 1
ATOM 904 C CA . PRO A 1 124 ? 6.872 -6.412 -4.489 1.00 93.81 124 PRO A CA 1
ATOM 905 C C . PRO A 1 124 ? 6.481 -5.486 -5.641 1.00 93.81 124 PRO A C 1
ATOM 907 O O . PRO A 1 124 ? 7.184 -4.519 -5.941 1.00 93.81 124 PRO A O 1
ATOM 910 N N . ARG A 1 125 ? 5.337 -5.749 -6.274 1.00 95.06 125 ARG A N 1
ATOM 911 C CA . ARG A 1 125 ? 4.774 -4.903 -7.338 1.00 95.06 125 ARG A CA 1
ATOM 912 C C . ARG A 1 125 ? 3.404 -4.378 -6.949 1.00 95.06 125 ARG A C 1
ATOM 914 O O . ARG A 1 125 ? 2.662 -5.026 -6.213 1.00 95.06 125 ARG A O 1
ATOM 921 N N . ALA A 1 126 ? 3.063 -3.210 -7.474 1.00 95.38 126 ALA A N 1
ATOM 922 C CA . ALA A 1 126 ? 1.726 -2.654 -7.384 1.00 95.38 126 ALA A CA 1
ATOM 923 C C . ALA A 1 126 ? 1.270 -2.164 -8.759 1.00 95.38 126 ALA A C 1
ATOM 925 O O . ALA A 1 126 ? 2.049 -1.615 -9.535 1.00 95.38 126 ALA A O 1
ATOM 926 N N . PHE A 1 127 ? -0.006 -2.361 -9.048 1.00 95.31 127 PHE A N 1
ATOM 927 C CA . PHE A 1 127 ? -0.663 -1.893 -10.252 1.00 95.31 127 PHE A CA 1
ATOM 928 C C . PHE A 1 127 ? -1.861 -1.032 -9.875 1.00 95.31 127 PHE A C 1
ATOM 930 O O . PHE A 1 127 ? -2.704 -1.414 -9.055 1.00 95.31 127 PHE A O 1
ATOM 937 N N . ARG A 1 128 ? -1.933 0.145 -10.487 1.00 95.31 128 ARG A N 1
ATOM 938 C CA . ARG A 1 128 ? -3.057 1.065 -10.367 1.00 95.31 128 ARG A CA 1
ATOM 939 C C . ARG A 1 128 ? -3.927 0.925 -11.618 1.00 95.31 128 ARG A C 1
ATOM 941 O O . ARG A 1 128 ? -3.479 1.338 -12.683 1.00 95.31 128 ARG A O 1
ATOM 948 N N . PRO A 1 129 ? -5.145 0.366 -11.51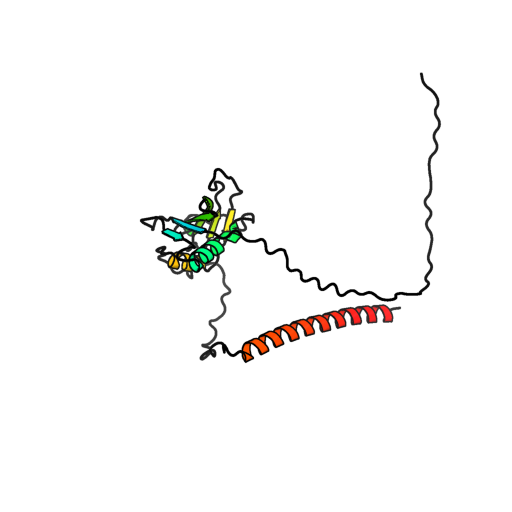6 1.00 94.44 129 PRO A N 1
ATOM 949 C CA . PRO A 1 129 ? -6.042 0.246 -12.657 1.00 94.44 129 PRO A CA 1
ATOM 950 C C . PRO A 1 129 ? -6.594 1.610 -13.084 1.00 94.44 129 PRO A C 1
ATOM 952 O O . PRO A 1 129 ? -6.779 2.506 -12.253 1.00 94.44 129 PRO A O 1
ATOM 955 N N . VAL A 1 130 ? -6.929 1.726 -14.372 1.00 93.81 130 VAL A N 1
ATOM 956 C CA . VAL A 1 130 ? -7.589 2.909 -14.949 1.00 93.81 130 VAL A CA 1
ATOM 957 C C . VAL A 1 130 ? -8.932 3.206 -14.278 1.00 93.81 130 VAL A C 1
ATOM 959 O O . VAL A 1 130 ? -9.244 4.355 -13.962 1.00 93.81 130 VAL A O 1
ATOM 962 N N . GLU A 1 131 ? -9.719 2.162 -14.015 1.00 94.12 131 GLU A N 1
ATOM 963 C CA . GLU A 1 131 ? -11.018 2.263 -13.356 1.00 94.12 131 GLU A CA 1
ATOM 964 C C . GLU A 1 131 ? -10.851 2.346 -11.839 1.00 94.12 131 GLU A C 1
ATOM 966 O O . GLU A 1 131 ? -10.408 1.402 -11.176 1.00 94.12 131 GLU A O 1
ATOM 971 N N . GLN A 1 132 ? -11.262 3.477 -11.275 1.00 94.88 132 GLN A N 1
ATOM 972 C CA . GLN A 1 132 ? -11.240 3.725 -9.842 1.00 94.88 132 GLN A CA 1
ATOM 973 C C . GLN A 1 132 ? -12.663 3.776 -9.275 1.00 94.88 132 GLN A C 1
ATOM 975 O O . GLN A 1 132 ? -13.617 4.123 -9.978 1.00 94.88 132 GLN A O 1
ATOM 980 N N . PRO A 1 133 ? -12.838 3.463 -7.980 1.00 93.62 133 PRO A N 1
ATOM 981 C CA . PRO A 1 133 ? -14.125 3.605 -7.316 1.00 93.62 133 PRO A CA 1
ATOM 982 C C . PRO A 1 133 ? -14.740 5.010 -7.469 1.00 93.62 133 PRO A C 1
ATOM 984 O O . PRO A 1 133 ? -14.041 6.032 -7.430 1.00 93.62 133 PRO A O 1
ATOM 987 N N . GLY A 1 134 ? -16.071 5.045 -7.594 1.00 87.81 134 GLY A N 1
ATOM 988 C CA . GLY A 1 134 ? -16.851 6.279 -7.736 1.00 87.81 134 GLY A CA 1
ATOM 989 C C . GLY A 1 134 ? -16.912 6.836 -9.161 1.00 87.81 134 GLY A C 1
ATOM 990 O O . GLY A 1 134 ? -16.923 8.054 -9.312 1.00 87.81 134 GLY A O 1
ATOM 991 N N . ASP A 1 135 ? -16.918 5.965 -10.178 1.00 87.31 135 ASP A N 1
ATOM 992 C CA . ASP A 1 135 ? -16.963 6.310 -11.613 1.00 87.31 135 ASP A CA 1
ATOM 993 C C . ASP A 1 135 ? -15.824 7.241 -12.061 1.00 87.31 135 ASP A C 1
ATOM 995 O O . ASP A 1 135 ? -15.976 8.078 -12.954 1.00 87.31 135 ASP A O 1
ATOM 999 N N . ARG A 1 136 ? -14.660 7.109 -11.414 1.00 89.88 136 ARG A N 1
ATOM 1000 C CA . ARG A 1 136 ? -13.472 7.912 -11.705 1.00 89.88 136 ARG A CA 1
ATOM 1001 C C . ARG A 1 136 ? -12.508 7.126 -12.578 1.00 89.88 136 ARG A C 1
ATOM 1003 O O . ARG A 1 136 ? -12.312 5.931 -12.380 1.00 89.88 136 ARG A O 1
ATOM 1010 N N . THR A 1 137 ? -11.863 7.830 -13.495 1.00 91.12 137 THR A N 1
ATOM 1011 C CA . THR A 1 137 ? -10.814 7.284 -14.358 1.00 91.12 137 THR A CA 1
ATOM 1012 C C . THR A 1 137 ? -9.517 8.031 -14.114 1.00 91.12 137 THR A C 1
ATOM 1014 O O . THR A 1 137 ? -9.524 9.264 -14.069 1.00 91.12 137 THR A O 1
ATOM 1017 N N . ILE A 1 138 ? -8.423 7.296 -13.970 1.00 91.12 138 ILE A N 1
ATOM 1018 C CA . ILE A 1 138 ? -7.068 7.841 -13.835 1.00 91.12 138 ILE A CA 1
ATOM 1019 C C . ILE A 1 138 ? -6.121 7.076 -14.753 1.00 91.12 138 ILE A C 1
ATOM 1021 O O . ILE A 1 138 ? -6.475 6.004 -15.234 1.00 91.12 138 ILE A O 1
ATOM 1025 N N . ASP A 1 139 ? -4.919 7.595 -14.971 1.00 90.25 139 ASP A N 1
ATOM 1026 C CA . ASP A 1 139 ? -3.918 6.874 -15.751 1.00 90.25 139 ASP A CA 1
ATOM 1027 C C . ASP A 1 139 ? -3.490 5.597 -15.020 1.00 90.25 139 ASP A C 1
ATOM 1029 O O . ASP A 1 139 ? -3.180 5.611 -13.817 1.00 90.25 139 ASP A O 1
ATOM 1033 N N . GLU A 1 140 ? -3.501 4.479 -15.744 1.00 93.06 140 GLU A N 1
ATOM 1034 C CA . GLU A 1 140 ? -2.996 3.220 -15.216 1.00 93.06 140 GLU A CA 1
ATOM 1035 C C . GLU A 1 140 ? -1.473 3.260 -15.077 1.00 93.06 140 GLU A C 1
ATOM 1037 O O . GLU A 1 140 ? -0.780 3.992 -15.784 1.00 93.06 140 GLU A O 1
ATOM 1042 N N . GLY A 1 141 ? -0.939 2.484 -14.140 1.00 93.31 141 GLY A N 1
ATOM 1043 C CA . GLY A 1 141 ? 0.494 2.498 -13.889 1.00 93.31 141 GLY A CA 1
ATOM 1044 C C . GLY A 1 141 ? 0.971 1.290 -13.110 1.00 93.31 141 GLY A C 1
ATOM 1045 O O . GLY A 1 141 ? 0.289 0.807 -12.201 1.00 93.31 141 GLY A O 1
ATOM 1046 N N . TRP A 1 142 ? 2.164 0.832 -13.471 1.00 94.75 142 TRP A N 1
ATOM 1047 C CA . TRP A 1 142 ? 2.922 -0.167 -12.736 1.00 94.75 142 TRP A CA 1
ATOM 1048 C C . TRP A 1 142 ? 3.964 0.506 -11.858 1.00 94.75 142 TRP A C 1
ATOM 1050 O O . TRP A 1 142 ? 4.618 1.466 -12.268 1.00 94.75 142 TRP A O 1
ATOM 1060 N N . PHE A 1 143 ? 4.117 -0.036 -10.657 1.00 94.31 143 PHE A N 1
ATOM 1061 C CA . PHE A 1 143 ? 4.955 0.527 -9.616 1.00 94.31 143 PHE A CA 1
ATOM 1062 C C . PHE A 1 143 ? 5.723 -0.562 -8.873 1.00 94.31 143 PHE A C 1
ATOM 1064 O O . PHE A 1 143 ? 5.254 -1.699 -8.719 1.00 94.31 143 PHE A O 1
ATOM 1071 N N . TYR A 1 144 ? 6.903 -0.209 -8.372 1.00 92.88 144 TYR A N 1
ATOM 1072 C CA . TYR A 1 144 ? 7.603 -1.030 -7.386 1.00 92.88 144 TYR A CA 1
ATOM 1073 C C . TYR A 1 144 ? 6.951 -0.864 -6.014 1.00 92.88 144 TYR A C 1
ATOM 1075 O O . TYR A 1 144 ? 6.959 0.220 -5.452 1.00 92.88 144 TYR A O 1
ATOM 1083 N N . GLY A 1 145 ? 6.404 -1.931 -5.445 1.00 92.25 145 GLY A N 1
ATOM 1084 C CA . GLY A 1 145 ? 5.892 -1.917 -4.079 1.00 92.25 145 GLY A CA 1
ATOM 1085 C C . GLY A 1 145 ? 7.008 -1.723 -3.049 1.00 92.25 145 GLY A C 1
ATOM 1086 O O . GLY A 1 145 ? 8.181 -2.009 -3.303 1.00 92.25 145 GLY A O 1
ATOM 1087 N N . ARG A 1 146 ? 6.653 -1.263 -1.846 1.00 92.62 146 ARG A N 1
ATOM 1088 C CA . ARG A 1 146 ? 7.624 -1.161 -0.749 1.00 92.62 146 ARG A CA 1
ATOM 1089 C C . ARG A 1 146 ? 7.961 -2.560 -0.235 1.00 92.62 146 ARG A C 1
ATOM 1091 O O . ARG A 1 146 ? 7.123 -3.460 -0.228 1.00 92.62 146 ARG A O 1
ATOM 1098 N N . LEU A 1 147 ? 9.185 -2.728 0.261 1.00 92.31 147 LEU A N 1
ATOM 1099 C CA . LEU A 1 147 ? 9.663 -4.013 0.788 1.00 92.31 147 LEU A CA 1
ATOM 1100 C C . LEU A 1 147 ? 8.889 -4.485 2.032 1.00 92.31 147 LEU A C 1
ATOM 1102 O O . LEU A 1 147 ? 8.884 -5.675 2.321 1.00 92.31 147 LEU A O 1
ATOM 1106 N N . SER A 1 148 ? 8.216 -3.571 2.739 1.00 92.75 148 SER A N 1
ATOM 1107 C CA . SER A 1 148 ? 7.347 -3.866 3.885 1.00 92.75 148 SER A CA 1
ATOM 1108 C C . SER A 1 148 ? 6.007 -4.497 3.500 1.00 92.75 148 SER A C 1
ATOM 1110 O O . SER A 1 148 ? 5.351 -5.088 4.355 1.00 92.75 148 SER A O 1
ATOM 1112 N N . MET A 1 149 ? 5.590 -4.412 2.233 1.00 94.50 149 MET A N 1
ATOM 1113 C CA . MET A 1 149 ? 4.258 -4.825 1.781 1.00 94.50 149 MET A CA 1
ATOM 1114 C C . MET A 1 149 ? 3.868 -6.263 2.179 1.00 94.50 149 MET A C 1
ATOM 1116 O O . MET A 1 149 ? 2.753 -6.442 2.677 1.00 94.50 149 MET A O 1
ATOM 1120 N N . PRO A 1 150 ? 4.726 -7.294 2.024 1.00 93.00 150 PRO A N 1
ATOM 1121 C CA . PRO A 1 150 ? 4.372 -8.660 2.412 1.00 93.00 150 PRO A CA 1
ATOM 1122 C C . PRO A 1 150 ? 4.113 -8.789 3.918 1.00 93.00 150 PRO A C 1
ATOM 1124 O O . PRO A 1 150 ? 3.194 -9.487 4.343 1.00 93.00 150 PRO A O 1
ATOM 1127 N N . ASP A 1 151 ? 4.893 -8.092 4.740 1.00 93.06 151 ASP A N 1
ATOM 1128 C CA . ASP A 1 151 ? 4.752 -8.142 6.194 1.00 93.06 151 ASP A CA 1
ATOM 1129 C C . ASP A 1 151 ? 3.490 -7.412 6.650 1.00 93.06 151 ASP A C 1
ATOM 1131 O O . ASP A 1 151 ? 2.723 -7.955 7.448 1.00 93.06 151 ASP A O 1
ATOM 1135 N N . THR A 1 152 ? 3.211 -6.240 6.074 1.00 94.19 152 THR A N 1
ATOM 1136 C CA . THR A 1 152 ? 1.989 -5.475 6.348 1.00 94.19 152 THR A CA 1
ATOM 1137 C C . THR A 1 152 ? 0.733 -6.262 5.954 1.00 94.19 152 THR A C 1
ATOM 1139 O O . THR A 1 152 ? -0.236 -6.308 6.713 1.00 94.19 152 THR A O 1
ATOM 1142 N N . LEU A 1 153 ? 0.744 -6.948 4.805 1.00 94.00 153 LEU A N 1
ATOM 1143 C CA . LEU A 1 153 ? -0.370 -7.801 4.379 1.00 94.00 153 LEU A CA 1
ATOM 1144 C C . LEU A 1 153 ? -0.534 -9.035 5.278 1.00 94.00 153 LEU A C 1
ATOM 1146 O O . LEU A 1 153 ? -1.664 -9.382 5.622 1.00 94.00 153 LEU A O 1
ATOM 1150 N N . ARG A 1 154 ? 0.560 -9.669 5.726 1.00 93.19 154 ARG A N 1
ATOM 1151 C CA . ARG A 1 154 ? 0.482 -10.758 6.719 1.00 93.19 154 ARG A CA 1
ATOM 1152 C C . ARG A 1 154 ? -0.082 -10.280 8.051 1.00 93.19 154 ARG A C 1
ATOM 1154 O O . ARG A 1 154 ? -0.907 -10.981 8.630 1.00 93.19 154 ARG A O 1
ATOM 1161 N N . ALA A 1 155 ? 0.314 -9.096 8.514 1.00 93.31 155 ALA A N 1
ATOM 1162 C CA . ALA A 1 155 ? -0.229 -8.494 9.729 1.00 93.31 155 ALA A CA 1
ATOM 1163 C C . ALA A 1 155 ? -1.739 -8.222 9.612 1.00 93.31 155 ALA A C 1
ATOM 1165 O O . ALA A 1 155 ? -2.465 -8.381 10.589 1.00 93.31 155 ALA A O 1
ATOM 1166 N N . ALA A 1 156 ? -2.224 -7.899 8.408 1.00 92.94 156 ALA A N 1
ATOM 1167 C CA . ALA A 1 156 ? -3.652 -7.780 8.115 1.00 92.94 156 ALA A CA 1
ATOM 1168 C C . ALA A 1 156 ? -4.399 -9.123 8.045 1.00 92.94 156 ALA A C 1
ATOM 1170 O O . ALA A 1 156 ? -5.626 -9.131 8.004 1.00 92.94 156 ALA A O 1
ATOM 1171 N N . GLY A 1 157 ? -3.681 -10.250 8.054 1.00 91.06 157 GLY A N 1
ATOM 1172 C CA . GLY A 1 157 ? -4.248 -11.597 7.989 1.00 91.06 157 GLY A CA 1
ATOM 1173 C C . GLY A 1 157 ? -4.208 -12.237 6.601 1.00 91.06 157 GLY A C 1
ATOM 1174 O O . GLY A 1 157 ? -4.811 -13.293 6.412 1.00 91.06 157 GLY A O 1
ATOM 1175 N N . ALA A 1 158 ? -3.509 -11.646 5.625 1.00 90.44 158 ALA A N 1
ATOM 1176 C CA . ALA A 1 158 ? -3.355 -12.255 4.307 1.00 90.44 158 ALA A CA 1
ATOM 1177 C C . ALA A 1 158 ? -2.448 -13.503 4.376 1.00 90.44 158 ALA A C 1
ATOM 1179 O O . ALA A 1 158 ? -1.318 -13.416 4.876 1.00 90.44 158 ALA A O 1
ATOM 1180 N N . PRO A 1 159 ? -2.890 -14.664 3.858 1.00 86.62 159 PRO A N 1
ATOM 1181 C CA . PRO A 1 159 ? -2.114 -15.899 3.896 1.00 86.62 159 PRO A CA 1
ATOM 1182 C C . PRO A 1 159 ? -1.042 -15.910 2.797 1.00 86.62 159 PRO A C 1
ATOM 1184 O O . PRO A 1 159 ? -1.174 -16.572 1.772 1.00 86.62 159 PRO A O 1
ATOM 1187 N N . LEU A 1 160 ? 0.054 -15.183 3.016 1.00 83.25 160 LEU A N 1
ATOM 1188 C CA . LEU A 1 160 ? 1.199 -15.171 2.105 1.00 83.25 160 LEU A CA 1
ATOM 1189 C C . LEU A 1 160 ? 2.118 -16.364 2.378 1.00 83.25 160 LEU A C 1
ATOM 1191 O O . LEU A 1 160 ? 2.931 -16.340 3.306 1.00 83.25 160 LEU A O 1
ATOM 1195 N N . THR A 1 161 ? 2.003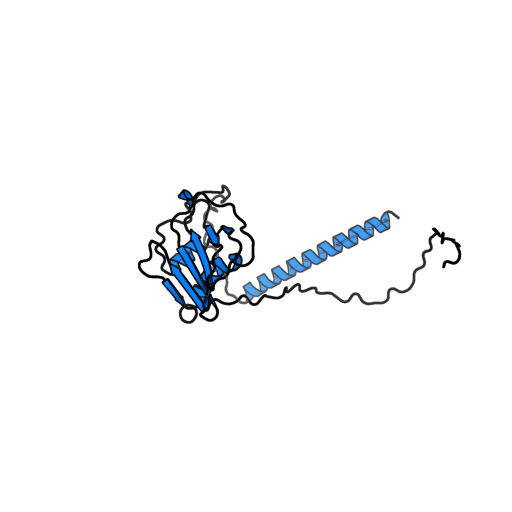 -17.405 1.554 1.00 68.88 161 THR A N 1
ATOM 1196 C CA . THR A 1 161 ? 2.894 -18.574 1.576 1.00 68.88 161 THR A CA 1
ATOM 1197 C C . THR A 1 161 ? 4.094 -18.340 0.655 1.00 68.88 161 THR A C 1
ATOM 1199 O O . THR A 1 161 ? 4.109 -18.743 -0.500 1.00 68.88 161 THR A O 1
ATOM 1202 N N . GLY A 1 162 ? 5.116 -17.651 1.168 1.00 64.44 162 GLY A N 1
ATOM 1203 C CA . GLY A 1 162 ? 6.370 -17.406 0.449 1.00 64.44 162 GLY A CA 1
ATOM 1204 C C . GLY A 1 162 ? 7.311 -16.469 1.205 1.00 64.44 162 GLY A C 1
ATOM 1205 O O . GLY A 1 162 ? 6.862 -15.596 1.954 1.00 64.44 162 GLY A O 1
ATOM 1206 N N . ASP A 1 163 ? 8.618 -16.677 1.027 1.00 56.78 163 ASP A N 1
ATOM 1207 C CA . ASP A 1 163 ? 9.655 -15.801 1.574 1.00 56.78 163 ASP A CA 1
ATOM 1208 C C . ASP A 1 163 ? 9.880 -14.617 0.612 1.00 56.78 163 ASP A C 1
ATOM 1210 O O . ASP A 1 163 ? 10.274 -14.849 -0.540 1.00 56.78 163 ASP A O 1
ATOM 1214 N N . PRO A 1 164 ? 9.650 -13.360 1.045 1.00 55.38 164 PRO A N 1
ATOM 1215 C CA . PRO A 1 164 ? 9.855 -12.179 0.208 1.00 55.38 164 PRO A CA 1
ATOM 1216 C C . PRO A 1 164 ? 11.309 -12.016 -0.266 1.00 55.38 164 PRO A C 1
ATOM 1218 O O . PRO A 1 164 ? 11.556 -11.287 -1.223 1.00 55.38 164 PRO A O 1
ATOM 1221 N N . ALA A 1 165 ? 12.273 -12.710 0.352 1.00 50.78 165 ALA A N 1
ATOM 1222 C CA . ALA A 1 165 ? 13.686 -12.652 -0.013 1.00 50.78 165 ALA A CA 1
ATOM 1223 C C . ALA A 1 165 ? 14.063 -13.456 -1.277 1.00 50.78 165 ALA A C 1
ATOM 1225 O O . ALA A 1 165 ? 15.193 -13.334 -1.752 1.00 50.78 165 ALA A O 1
ATOM 1226 N N . THR A 1 166 ? 13.165 -14.282 -1.832 1.00 47.41 166 THR A N 1
ATOM 1227 C CA . THR A 1 166 ? 13.537 -15.269 -2.876 1.00 47.41 166 THR A CA 1
ATOM 1228 C C . THR A 1 166 ? 13.238 -14.815 -4.316 1.00 47.41 166 THR A C 1
ATOM 1230 O O . THR A 1 166 ? 13.705 -15.440 -5.266 1.00 47.41 166 THR A O 1
ATOM 1233 N N . GLY A 1 167 ? 12.526 -13.700 -4.516 1.00 47.28 167 GLY A N 1
ATOM 1234 C CA . GLY A 1 167 ? 12.265 -13.122 -5.842 1.00 47.28 167 GLY A CA 1
ATOM 1235 C C . GLY A 1 167 ? 13.470 -12.337 -6.368 1.00 47.28 167 GLY A C 1
ATOM 1236 O O . GLY A 1 167 ? 13.524 -11.119 -6.231 1.00 47.28 167 GLY A O 1
ATOM 1237 N N . GLY A 1 168 ? 14.458 -13.035 -6.927 1.00 48.22 168 GLY A N 1
ATOM 1238 C CA . GLY A 1 168 ? 15.759 -12.492 -7.321 1.00 48.22 168 GLY A CA 1
ATOM 1239 C C . GLY A 1 168 ? 15.735 -11.281 -8.264 1.00 48.22 168 GLY A C 1
ATOM 1240 O O . GLY A 1 168 ? 14.972 -11.220 -9.221 1.00 48.22 168 GLY A O 1
ATOM 1241 N N . GLY A 1 169 ? 16.657 -10.343 -8.020 1.00 41.06 169 GLY A N 1
ATOM 1242 C CA . GLY A 1 169 ? 16.957 -9.251 -8.946 1.00 41.06 169 GLY A CA 1
ATOM 1243 C C . GLY A 1 169 ? 17.790 -8.120 -8.342 1.00 41.06 169 GLY A C 1
ATOM 1244 O O . GLY A 1 169 ? 17.272 -7.031 -8.137 1.00 41.06 169 GLY A O 1
ATOM 1245 N N . GLY A 1 170 ? 19.085 -8.346 -8.079 1.00 37.59 170 GLY A N 1
ATOM 1246 C CA . GLY A 1 170 ? 20.021 -7.250 -7.783 1.00 37.59 170 GLY A CA 1
ATOM 1247 C C . GLY A 1 170 ? 21.190 -7.622 -6.876 1.00 37.59 170 GLY A C 1
ATOM 1248 O O . GLY A 1 170 ? 21.131 -7.453 -5.663 1.00 37.59 170 GLY A O 1
ATOM 1249 N N . ALA A 1 171 ? 22.279 -8.102 -7.478 1.00 48.34 171 ALA A N 1
ATOM 1250 C CA . ALA A 1 171 ? 23.566 -8.298 -6.821 1.00 48.34 171 ALA A CA 1
ATOM 1251 C C . ALA A 1 171 ? 24.062 -6.987 -6.179 1.00 48.34 171 ALA A C 1
ATOM 1253 O O . ALA A 1 171 ? 24.296 -5.999 -6.872 1.00 48.34 171 ALA A O 1
ATOM 1254 N N . GLY A 1 172 ? 24.231 -6.987 -4.855 1.00 46.69 172 GLY A N 1
ATOM 1255 C CA . GLY A 1 172 ? 24.696 -5.816 -4.105 1.00 46.69 172 GLY A CA 1
ATOM 1256 C C . GLY A 1 172 ? 24.472 -5.872 -2.593 1.00 46.69 172 GLY A C 1
ATOM 1257 O O . GLY A 1 172 ? 24.985 -5.009 -1.886 1.00 46.69 172 GLY A O 1
ATOM 1258 N N . ALA A 1 173 ? 23.760 -6.876 -2.072 1.00 47.59 173 ALA A N 1
ATOM 1259 C CA . ALA A 1 173 ? 23.703 -7.111 -0.634 1.00 47.59 173 ALA A CA 1
ATOM 1260 C C . ALA A 1 173 ? 25.081 -7.588 -0.160 1.00 47.59 173 ALA A C 1
ATOM 1262 O O . ALA A 1 173 ? 25.532 -8.684 -0.496 1.00 47.59 173 ALA A O 1
ATOM 1263 N N . GLY A 1 174 ? 25.779 -6.693 0.537 1.00 43.12 174 GLY A N 1
ATOM 1264 C CA . GLY A 1 174 ? 27.114 -6.916 1.058 1.00 43.12 174 GLY A CA 1
ATOM 1265 C C . GLY A 1 174 ? 27.216 -8.211 1.854 1.00 43.12 174 GLY A C 1
ATOM 1266 O O . GLY A 1 174 ? 26.248 -8.687 2.445 1.00 43.12 174 GLY A O 1
ATOM 1267 N N . GLN A 1 175 ? 28.433 -8.753 1.848 1.00 41.03 175 GLN A N 1
ATOM 1268 C CA . GLN A 1 175 ? 28.973 -9.653 2.860 1.00 41.03 175 GLN A CA 1
ATOM 1269 C C . GLN A 1 175 ? 28.177 -9.554 4.177 1.00 41.03 175 GLN A C 1
ATOM 1271 O O . GLN A 1 175 ? 28.034 -8.430 4.675 1.00 41.03 175 GLN A O 1
ATOM 1276 N N . PRO A 1 176 ? 27.690 -10.666 4.768 1.00 50.34 176 PRO A N 1
ATOM 1277 C CA . PRO A 1 176 ? 27.141 -10.590 6.113 1.00 50.34 176 PRO A CA 1
ATOM 1278 C C . PRO A 1 176 ? 28.201 -9.909 6.984 1.00 50.34 176 PRO A C 1
ATOM 1280 O O . PRO A 1 176 ? 29.374 -10.309 6.907 1.00 50.34 176 PRO A O 1
ATOM 1283 N N . PRO A 1 177 ? 27.858 -8.849 7.742 1.00 51.22 177 PRO A N 1
ATOM 1284 C CA . PRO A 1 177 ? 28.812 -8.310 8.688 1.00 51.22 177 PRO A CA 1
ATOM 1285 C C . PRO A 1 177 ? 29.282 -9.490 9.550 1.00 51.22 177 PRO A C 1
ATOM 1287 O O . PRO A 1 177 ? 28.450 -10.321 9.937 1.00 51.22 177 PRO A O 1
ATOM 1290 N N . PRO A 1 178 ? 30.599 -9.637 9.795 1.00 45.44 178 PRO A N 1
ATOM 1291 C CA . PRO A 1 178 ? 31.051 -10.595 10.793 1.00 45.44 178 PRO A CA 1
ATOM 1292 C C . PRO A 1 178 ? 30.242 -10.312 12.051 1.00 45.44 178 PRO A C 1
ATOM 1294 O O . PRO A 1 178 ? 30.080 -9.138 12.376 1.00 45.44 178 PRO A O 1
ATOM 1297 N N . ALA A 1 179 ? 29.683 -11.362 12.661 1.00 51.66 179 ALA A N 1
ATOM 1298 C CA . ALA A 1 179 ? 28.851 -11.284 13.855 1.00 51.66 179 ALA A CA 1
ATOM 1299 C C . ALA A 1 179 ? 29.379 -10.182 14.778 1.00 51.66 179 ALA A C 1
ATOM 1301 O O . ALA A 1 179 ? 30.423 -10.340 15.412 1.00 51.66 179 ALA A O 1
ATOM 1302 N N . VAL A 1 180 ? 28.707 -9.030 14.747 1.00 47.16 180 VAL A N 1
ATOM 1303 C CA . VAL A 1 180 ? 29.012 -7.942 15.658 1.00 47.16 180 VAL A CA 1
ATOM 1304 C C . VAL A 1 180 ? 28.354 -8.390 16.939 1.00 47.16 180 VAL A C 1
ATOM 1306 O O . VAL A 1 180 ? 27.131 -8.523 17.004 1.00 47.16 180 VAL A O 1
ATOM 1309 N N . GLU A 1 181 ? 29.201 -8.749 17.893 1.00 48.00 181 GLU A N 1
ATOM 1310 C CA . GLU A 1 181 ? 28.805 -8.981 19.267 1.00 48.00 181 GLU A CA 1
ATOM 1311 C C . GLU A 1 181 ? 27.848 -7.869 19.696 1.00 48.00 181 GLU A C 1
ATOM 1313 O O . GLU A 1 181 ? 28.116 -6.695 19.448 1.00 48.00 181 GLU A O 1
ATOM 1318 N N . GLU A 1 182 ? 26.706 -8.291 20.241 1.00 49.66 182 GLU A N 1
ATOM 1319 C CA . GLU A 1 182 ? 25.830 -7.528 21.126 1.00 49.66 182 GLU A CA 1
ATOM 1320 C C . GLU A 1 182 ? 25.919 -6.008 20.929 1.00 49.66 182 GLU A C 1
ATOM 1322 O O . GLU A 1 182 ? 26.591 -5.292 21.666 1.00 49.66 182 GLU A O 1
ATOM 1327 N N . SER A 1 183 ? 25.253 -5.514 19.882 1.00 42.94 183 SER A N 1
ATOM 1328 C CA . SER A 1 183 ? 25.037 -4.079 19.734 1.00 42.94 183 SER A CA 1
ATOM 1329 C C . SER A 1 183 ? 24.223 -3.616 20.936 1.00 42.94 183 SER A C 1
ATOM 1331 O O . SER A 1 183 ? 23.061 -4.005 21.080 1.00 42.94 183 SER A O 1
ATOM 1333 N N . GLU A 1 184 ? 24.879 -2.843 21.802 1.00 50.66 184 GLU A N 1
ATOM 1334 C CA . GLU A 1 184 ? 24.294 -2.096 22.909 1.00 50.66 184 GLU A CA 1
ATOM 1335 C C . GLU A 1 184 ? 22.892 -1.613 22.533 1.00 50.66 184 GLU A C 1
ATOM 1337 O O . GLU A 1 184 ? 22.675 -0.977 21.495 1.00 50.66 184 GLU A O 1
ATOM 1342 N N . GLN A 1 185 ? 21.930 -1.981 23.379 1.00 49.31 185 GLN A N 1
ATOM 1343 C CA . GLN A 1 185 ? 20.570 -1.468 23.324 1.00 49.31 185 GLN A CA 1
ATOM 1344 C C . GLN A 1 185 ? 20.635 0.055 23.155 1.00 49.31 185 GLN A C 1
ATOM 1346 O O . GLN A 1 185 ? 21.461 0.686 23.812 1.00 49.31 185 GLN A O 1
ATOM 1351 N N . PRO A 1 186 ? 19.800 0.669 22.297 1.00 48.38 186 PRO A N 1
ATOM 1352 C CA . PRO A 1 186 ? 19.766 2.115 22.203 1.00 48.38 186 PRO A CA 1
ATOM 1353 C C . PRO A 1 186 ? 19.431 2.647 23.589 1.00 48.38 186 PRO A C 1
ATOM 1355 O O . PRO A 1 186 ? 18.326 2.436 24.092 1.00 48.38 186 PRO A O 1
ATOM 1358 N N . ASP A 1 187 ? 20.406 3.302 24.210 1.00 53.44 187 ASP A N 1
ATOM 1359 C CA . ASP A 1 187 ? 20.221 3.965 25.480 1.00 53.44 187 ASP A CA 1
ATOM 1360 C C . ASP A 1 187 ? 19.099 4.983 25.295 1.00 53.44 187 ASP A C 1
ATOM 1362 O O . ASP A 1 187 ? 19.302 6.097 24.809 1.00 53.44 187 ASP A O 1
ATOM 1366 N N . THR A 1 188 ? 17.893 4.633 25.738 1.00 52.34 188 THR A N 1
ATOM 1367 C CA . THR A 1 188 ? 16.771 5.557 25.935 1.00 52.34 188 THR A CA 1
ATOM 1368 C C . THR A 1 188 ? 17.062 6.461 27.136 1.00 52.34 188 THR A C 1
ATOM 1370 O O . THR A 1 188 ? 16.206 6.707 27.986 1.00 52.34 188 THR A O 1
ATOM 1373 N N . SER A 1 189 ? 18.311 6.907 27.266 1.00 59.25 189 SER A N 1
ATOM 1374 C CA . SER A 1 189 ? 18.734 7.876 28.249 1.00 59.25 189 SER A CA 1
ATOM 1375 C C . SER A 1 189 ? 18.512 9.272 27.652 1.00 59.25 189 SER A C 1
ATOM 1377 O O . SER A 1 189 ? 18.838 9.521 26.488 1.00 59.25 189 SER A O 1
ATOM 1379 N N . PRO A 1 190 ? 17.993 10.235 28.430 1.00 57.62 190 PRO A N 1
ATOM 1380 C CA . PRO A 1 190 ? 17.837 11.619 27.973 1.00 57.62 190 PRO A CA 1
ATOM 1381 C C . PRO A 1 190 ? 19.176 12.274 27.578 1.00 57.62 190 PRO A C 1
ATOM 1383 O O . PRO A 1 190 ? 19.188 13.303 26.906 1.00 57.62 190 PRO A O 1
ATOM 1386 N N . LEU A 1 191 ? 20.304 11.673 27.971 1.00 64.94 191 LEU A N 1
ATOM 1387 C CA . LEU A 1 191 ? 21.651 12.108 27.612 1.00 64.94 191 LEU A CA 1
ATOM 1388 C C . LEU A 1 191 ? 22.055 11.668 26.193 1.00 64.94 191 LEU A C 1
ATOM 1390 O O . LEU A 1 191 ? 22.699 12.452 25.498 1.00 64.94 191 LEU A O 1
ATOM 1394 N N . GLY A 1 192 ? 21.628 10.486 25.729 1.00 63.69 192 GLY A N 1
ATOM 1395 C CA . GLY A 1 192 ? 21.900 10.004 24.366 1.00 63.69 192 GLY A CA 1
ATOM 1396 C C . GLY A 1 192 ? 21.203 10.845 23.292 1.00 63.69 192 GLY A C 1
ATOM 1397 O O . GLY A 1 192 ? 21.810 11.223 22.290 1.00 63.69 192 GLY A O 1
ATOM 1398 N N . PHE A 1 193 ? 19.961 11.262 23.557 1.00 69.44 193 PHE A N 1
ATOM 1399 C CA . PHE A 1 193 ? 19.229 12.189 22.686 1.00 69.44 193 PHE A CA 1
ATOM 1400 C C . PHE A 1 193 ? 19.935 13.550 22.556 1.00 69.44 193 PHE A C 1
ATOM 1402 O O . PHE A 1 193 ? 20.014 14.117 21.464 1.00 69.44 193 PHE A O 1
ATOM 1409 N N . LEU A 1 194 ? 20.486 14.069 23.661 1.00 76.31 194 LEU A N 1
ATOM 1410 C CA . LEU A 1 194 ? 21.210 15.340 23.661 1.00 76.31 194 LEU A CA 1
ATOM 1411 C C . LEU A 1 194 ? 22.511 15.251 22.854 1.00 76.31 194 LEU A C 1
ATOM 1413 O O . LEU A 1 194 ? 22.868 16.211 22.168 1.00 76.31 194 LEU A O 1
ATOM 1417 N N . ASP A 1 195 ? 23.202 14.111 22.905 1.00 76.75 195 ASP A N 1
ATOM 1418 C CA . ASP A 1 195 ? 24.428 13.909 22.136 1.00 76.75 195 ASP A CA 1
ATOM 1419 C C . ASP A 1 195 ? 24.148 13.786 20.634 1.00 76.75 195 ASP A C 1
ATOM 1421 O O . ASP A 1 195 ? 24.821 14.423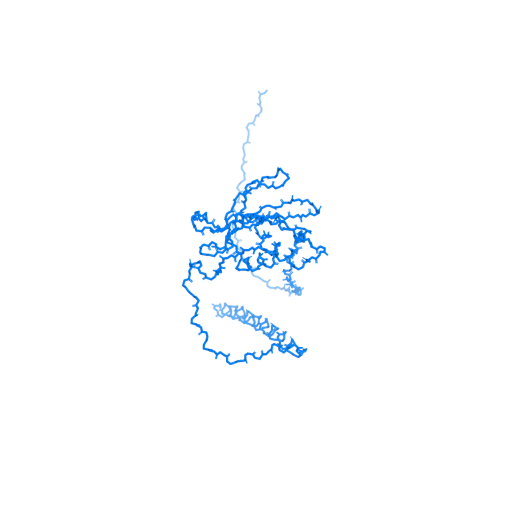 19.821 1.00 76.75 195 ASP A O 1
ATOM 1425 N N . GLN A 1 196 ? 23.073 13.091 20.256 1.00 70.00 196 GLN A N 1
ATOM 1426 C CA . GLN A 1 196 ? 22.652 12.985 18.860 1.00 70.00 196 GLN A CA 1
ATOM 1427 C C . GLN A 1 196 ? 22.182 14.336 18.292 1.00 70.00 196 GLN A C 1
ATOM 1429 O O . GLN A 1 196 ? 22.534 14.705 17.167 1.00 70.00 196 GLN A O 1
ATOM 1434 N N . TRP A 1 197 ? 21.473 15.137 19.095 1.00 81.12 197 TRP A N 1
ATOM 1435 C CA . TRP A 1 197 ? 21.114 16.515 18.747 1.00 81.12 197 TRP A CA 1
ATOM 1436 C C . TRP A 1 197 ? 22.350 17.416 18.596 1.00 81.12 197 TRP A C 1
ATOM 1438 O O . TRP A 1 197 ? 22.472 18.158 17.615 1.00 81.12 197 TRP A O 1
ATOM 1448 N N . ARG A 1 198 ? 23.311 17.311 19.525 1.00 83.25 198 ARG A N 1
ATOM 1449 C CA . ARG A 1 198 ? 24.596 18.023 19.459 1.00 83.25 198 ARG A CA 1
ATOM 1450 C C . ARG A 1 198 ? 25.362 17.661 18.188 1.00 83.25 198 ARG A C 1
ATOM 1452 O O . ARG A 1 198 ? 25.890 18.552 17.525 1.00 83.25 198 ARG A O 1
ATOM 1459 N N . GLN A 1 199 ? 25.405 16.382 17.828 1.00 80.56 199 GLN A N 1
ATOM 1460 C CA . GLN A 1 199 ? 26.100 15.904 16.636 1.00 80.56 199 GLN A CA 1
ATOM 1461 C C . GLN A 1 199 ? 25.454 16.434 15.347 1.00 80.56 199 GLN A C 1
ATOM 1463 O O . GLN A 1 199 ? 26.167 16.902 14.457 1.00 80.56 199 GLN A O 1
ATOM 1468 N N . GLY A 1 200 ? 24.119 16.479 15.281 1.00 80.69 200 GLY A N 1
ATOM 1469 C CA . GLY A 1 200 ? 23.392 17.120 14.178 1.00 80.69 200 GLY A CA 1
ATOM 1470 C C . GLY A 1 200 ? 23.684 18.623 14.049 1.00 80.69 200 GLY A C 1
ATOM 1471 O O . GLY A 1 200 ? 23.904 19.132 12.944 1.00 80.69 200 GLY A O 1
ATOM 1472 N N . MET A 1 201 ? 23.765 19.340 15.175 1.00 87.19 201 MET A N 1
ATOM 1473 C CA . MET A 1 201 ? 24.124 20.765 15.199 1.00 87.19 201 MET A CA 1
ATOM 1474 C C . MET A 1 201 ? 25.573 21.019 14.770 1.00 87.19 201 MET A C 1
ATOM 1476 O O . MET A 1 201 ? 25.824 21.938 13.990 1.00 87.19 201 MET A O 1
ATOM 1480 N N . LEU A 1 202 ? 26.525 20.195 15.219 1.00 88.94 202 LEU A N 1
ATOM 1481 C CA . LEU A 1 202 ? 27.933 20.308 14.825 1.00 88.94 202 LEU A CA 1
ATOM 1482 C C . LEU A 1 202 ? 28.133 20.036 13.334 1.00 88.94 202 LEU A C 1
ATOM 1484 O O . LEU A 1 202 ? 28.883 20.762 12.682 1.00 88.94 202 LEU A O 1
ATOM 1488 N N . LEU A 1 203 ? 27.432 19.043 12.781 1.00 88.56 203 LEU A N 1
ATOM 1489 C CA . LEU A 1 203 ? 27.474 18.754 11.350 1.00 88.56 203 LEU A CA 1
ATOM 1490 C C . LEU A 1 203 ? 26.938 19.936 10.533 1.00 88.56 203 LEU A C 1
ATOM 1492 O O . LEU A 1 203 ? 27.583 20.388 9.587 1.00 88.56 203 LEU A O 1
ATOM 1496 N N . THR A 1 204 ? 25.800 20.493 10.949 1.00 87.12 204 THR A N 1
ATOM 1497 C CA . THR A 1 204 ? 25.208 21.676 10.308 1.00 87.12 204 THR A CA 1
ATOM 1498 C C . THR A 1 204 ? 26.160 22.877 10.374 1.00 87.12 204 THR A C 1
ATOM 1500 O O . THR A 1 204 ? 26.396 23.544 9.366 1.00 87.12 204 THR A O 1
ATOM 1503 N N . ALA A 1 205 ? 26.779 23.126 11.531 1.00 87.69 205 ALA A N 1
ATOM 1504 C CA . ALA A 1 205 ? 27.756 24.198 11.702 1.00 87.69 205 ALA A CA 1
ATOM 1505 C C . ALA A 1 205 ? 29.005 24.000 10.825 1.00 87.69 205 ALA A C 1
ATOM 1507 O O . ALA A 1 205 ? 29.481 24.955 10.208 1.00 87.69 205 ALA A O 1
ATOM 1508 N N . ALA A 1 206 ? 29.511 22.769 10.718 1.00 90.25 206 ALA A N 1
ATOM 1509 C CA . ALA A 1 206 ? 30.657 22.444 9.874 1.00 90.25 206 ALA A CA 1
ATOM 1510 C C . ALA A 1 206 ? 30.378 22.741 8.393 1.00 90.25 206 ALA A C 1
ATOM 1512 O O . ALA A 1 206 ? 31.220 23.334 7.717 1.00 90.25 206 ALA A O 1
ATOM 1513 N N . ILE A 1 207 ? 29.178 22.409 7.906 1.00 93.81 207 ILE A N 1
ATOM 1514 C CA . ILE A 1 207 ? 28.750 22.704 6.531 1.00 93.81 207 ILE A CA 1
ATOM 1515 C C . ILE A 1 207 ? 28.722 24.217 6.282 1.00 93.81 207 ILE A C 1
ATOM 1517 O O . ILE A 1 207 ? 29.232 24.686 5.260 1.00 93.81 207 ILE A O 1
ATOM 1521 N N . ILE A 1 208 ? 28.181 25.001 7.220 1.00 92.69 208 ILE A N 1
ATOM 1522 C CA . ILE A 1 208 ? 28.136 26.467 7.110 1.00 92.69 208 ILE A CA 1
ATOM 1523 C C . ILE A 1 208 ? 29.553 27.046 7.033 1.00 92.69 208 ILE A C 1
ATOM 1525 O O . ILE A 1 208 ? 29.840 27.847 6.142 1.00 92.69 208 ILE A O 1
ATOM 1529 N N . VAL A 1 209 ? 30.454 26.620 7.923 1.00 91.56 209 VAL A N 1
ATOM 1530 C CA . VAL A 1 209 ? 31.850 27.089 7.944 1.00 91.56 209 VAL A CA 1
ATOM 1531 C C . VAL A 1 209 ? 32.575 26.716 6.653 1.00 91.56 209 VAL A C 1
ATOM 1533 O O . VAL A 1 209 ? 33.241 27.568 6.064 1.00 91.56 209 VAL A O 1
ATOM 1536 N N . ALA A 1 210 ? 32.415 25.481 6.176 1.00 91.31 210 ALA A N 1
ATOM 1537 C CA . ALA A 1 210 ? 33.017 25.025 4.926 1.00 91.31 210 ALA A CA 1
ATOM 1538 C C . ALA A 1 210 ? 32.523 25.849 3.726 1.00 91.31 210 ALA A C 1
ATOM 1540 O O . ALA A 1 210 ? 33.322 26.294 2.901 1.00 91.31 210 ALA A O 1
ATOM 1541 N N . THR A 1 211 ? 31.218 26.122 3.665 1.00 89.50 211 THR A N 1
ATOM 1542 C CA . THR A 1 211 ? 30.612 26.917 2.589 1.00 89.50 211 THR A CA 1
ATOM 1543 C C . THR A 1 211 ? 31.087 28.371 2.637 1.00 89.50 211 THR A C 1
ATOM 1545 O O . THR A 1 211 ? 31.483 28.932 1.614 1.00 89.50 211 THR A O 1
ATOM 1548 N N . ALA A 1 212 ? 31.128 28.976 3.828 1.00 89.75 212 ALA A N 1
ATOM 1549 C CA . ALA A 1 212 ? 31.626 30.335 4.028 1.00 89.75 212 ALA A CA 1
ATOM 1550 C C . ALA A 1 212 ? 33.116 30.462 3.669 1.00 89.75 212 ALA A C 1
ATOM 1552 O O . ALA A 1 212 ? 33.513 31.430 3.019 1.00 89.75 212 ALA A O 1
ATOM 1553 N N . ALA A 1 213 ? 33.934 29.472 4.033 1.00 88.50 213 ALA A N 1
ATOM 1554 C CA . ALA A 1 213 ? 35.346 29.422 3.672 1.00 88.50 213 ALA A CA 1
ATOM 1555 C C . ALA A 1 213 ? 35.543 29.260 2.157 1.00 88.50 213 ALA A C 1
ATOM 1557 O O . ALA A 1 213 ? 36.388 29.944 1.579 1.00 88.50 213 ALA A O 1
ATOM 1558 N N . GLY A 1 214 ? 34.741 28.419 1.496 1.00 88.81 214 GLY A N 1
ATOM 1559 C CA . GLY A 1 214 ? 34.764 28.258 0.040 1.00 88.81 214 GLY A CA 1
ATOM 1560 C C . GLY A 1 214 ? 34.417 29.556 -0.694 1.00 88.81 214 GLY A C 1
ATOM 1561 O O . GLY A 1 214 ? 35.164 30.004 -1.569 1.00 88.81 214 GLY A O 1
ATOM 1562 N N . LEU A 1 215 ? 33.330 30.218 -0.282 1.00 88.75 215 LEU A N 1
ATOM 15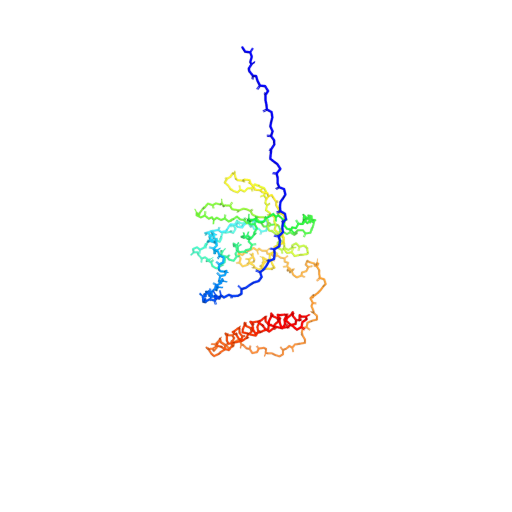63 C CA . LEU A 1 215 ? 32.916 31.507 -0.840 1.00 88.75 215 LEU A CA 1
ATOM 1564 C C . LEU A 1 215 ? 33.960 32.599 -0.573 1.00 88.75 215 LEU A C 1
ATOM 1566 O O . LEU A 1 215 ? 34.383 33.284 -1.506 1.00 88.75 215 LEU A O 1
ATOM 1570 N N . GLY A 1 216 ? 34.447 32.719 0.662 1.00 87.12 216 GLY A N 1
ATOM 1571 C CA . GLY A 1 216 ? 35.488 33.680 1.029 1.00 87.12 216 GLY A CA 1
ATOM 1572 C C . GLY A 1 216 ? 36.799 33.456 0.272 1.00 87.12 216 GLY A C 1
ATOM 1573 O O . GLY A 1 216 ? 37.402 34.410 -0.221 1.00 87.12 216 GLY A O 1
ATOM 1574 N N . GLY A 1 217 ? 37.209 32.197 0.107 1.00 84.88 217 GLY A N 1
ATOM 1575 C CA . GLY A 1 217 ? 38.387 31.818 -0.670 1.00 84.88 217 GLY A CA 1
ATOM 1576 C C . GLY A 1 217 ? 38.253 32.198 -2.143 1.00 84.88 217 GLY A C 1
ATOM 1577 O O . GLY A 1 217 ? 39.161 32.810 -2.707 1.00 84.88 217 GLY A O 1
ATOM 1578 N N . SER A 1 218 ? 37.100 31.915 -2.756 1.00 79.88 218 SER A N 1
ATOM 1579 C CA . SER A 1 218 ? 36.836 32.289 -4.151 1.00 79.88 218 SER A CA 1
ATOM 1580 C C . SER A 1 218 ? 36.876 33.811 -4.362 1.00 79.88 218 SER A C 1
ATOM 1582 O O . SER A 1 218 ? 37.553 34.290 -5.274 1.00 79.88 218 SER A O 1
ATOM 1584 N N . ALA A 1 219 ? 36.265 34.588 -3.461 1.00 81.38 219 ALA A N 1
ATOM 1585 C CA . ALA A 1 219 ? 36.293 36.048 -3.499 1.00 81.38 219 ALA A CA 1
ATOM 1586 C C . ALA A 1 219 ? 37.712 36.613 -3.302 1.00 81.38 219 ALA A C 1
ATOM 1588 O O . ALA A 1 219 ? 38.116 37.550 -3.996 1.00 81.38 219 ALA A O 1
ATOM 1589 N N . TYR A 1 220 ? 38.499 36.026 -2.396 1.00 86.19 220 TYR A N 1
ATOM 1590 C CA . TYR A 1 220 ? 39.892 36.412 -2.169 1.00 86.19 220 TYR A CA 1
ATOM 1591 C C . TYR A 1 220 ? 40.771 36.167 -3.405 1.00 86.19 220 TYR A C 1
ATOM 1593 O O . TYR A 1 220 ? 41.568 37.030 -3.778 1.00 86.19 220 TYR A O 1
ATOM 1601 N N . LEU A 1 221 ? 40.599 35.026 -4.081 1.00 84.81 221 LEU A N 1
ATOM 1602 C CA . LEU A 1 221 ? 41.329 34.710 -5.314 1.00 84.81 221 LEU A CA 1
ATOM 1603 C C . LEU A 1 221 ? 40.988 35.674 -6.456 1.00 84.81 221 LEU A C 1
ATOM 1605 O O . LEU A 1 221 ? 41.891 36.083 -7.186 1.00 84.81 221 LEU A O 1
ATOM 1609 N N . ILE A 1 222 ? 39.718 36.070 -6.590 1.00 81.06 222 ILE A N 1
ATOM 1610 C CA . ILE A 1 222 ? 39.292 37.080 -7.571 1.00 81.06 222 ILE A CA 1
ATOM 1611 C C . ILE A 1 222 ? 39.951 38.429 -7.261 1.00 81.06 222 ILE A C 1
ATOM 1613 O O . ILE A 1 222 ? 40.522 39.046 -8.157 1.00 81.06 222 ILE A O 1
ATOM 1617 N N . ARG A 1 223 ? 39.957 38.857 -5.991 1.00 75.62 223 ARG A N 1
ATOM 1618 C CA . ARG A 1 223 ? 40.590 40.117 -5.570 1.00 75.62 223 ARG A CA 1
ATOM 1619 C C . ARG A 1 223 ? 42.105 40.133 -5.781 1.00 75.62 223 ARG A C 1
ATOM 1621 O O . ARG A 1 223 ? 42.654 41.199 -6.007 1.00 75.62 223 ARG A O 1
ATOM 1628 N N . ARG A 1 224 ? 42.782 38.984 -5.690 1.00 80.06 224 ARG A N 1
ATOM 1629 C CA . ARG A 1 224 ? 44.238 38.879 -5.889 1.00 80.06 224 ARG A CA 1
ATOM 1630 C C . ARG A 1 224 ? 44.658 38.893 -7.367 1.00 80.06 224 ARG A C 1
ATOM 1632 O O . ARG A 1 224 ? 45.824 39.146 -7.652 1.00 80.06 224 ARG A O 1
ATOM 1639 N N . LYS A 1 225 ? 43.756 38.551 -8.293 1.00 62.12 225 LYS A N 1
ATOM 1640 C CA . LYS A 1 225 ? 44.036 38.523 -9.742 1.00 62.12 225 LYS A CA 1
ATOM 1641 C C . LYS A 1 225 ? 43.868 39.882 -10.437 1.00 62.12 225 LYS A C 1
ATOM 1643 O O . LYS A 1 225 ? 44.248 39.984 -11.601 1.00 62.12 225 LYS A O 1
ATOM 1648 N N . ILE A 1 226 ? 43.295 40.869 -9.749 1.00 55.44 226 ILE A N 1
ATOM 1649 C CA . ILE A 1 226 ? 43.227 42.281 -10.156 1.00 55.44 226 ILE A CA 1
ATOM 1650 C C . ILE A 1 226 ? 44.391 43.013 -9.489 1.00 55.44 226 ILE A C 1
ATOM 1652 O O . ILE A 1 226 ? 45.026 43.837 -10.177 1.00 55.44 226 ILE A O 1
#

Secondary structure (DSSP, 8-state):
--------------------------S---------------PPPPSEEEEEETT-SS-EEEETTT-HHHHHHHHHTTGGGSSSPP-BPPPPGGGS-S-EEEEEEETTEEEEEEEEETT-TTS-EEEE-SEETTTEE---EEEEPPTTHHHHHHHTT----S-GGGS--------PPP-----------HHHHHHHHHHHHHHHHHHHHHHHHHHHHHHHHHHHH-

Radius of gyration: 30.66 Å; chains: 1; bounding box: 61×80×78 Å

Foldseek 3Di:
DDDDDDDDDDDDDDDDDDDDDDDDPDDDPDPPPPPPPPPPPPQQQFQWKWKDWPQDPDIQIDGCVVVVPLSRVQCVQCSVVPPDAAPDDDDDPVQQATWMWMFTHGPNFTFAIKIWRQQGAPGIKIWGDQDGGPRHGDHIYIYHTDNCVVVSCVVSVNPDPDDRVPRDDDPDPDDDPDPDPDDPDQPPDPVSVVVVVVVVVVVVVVVVVVVVCVVVVVVVVVVVVD

pLDDT: mean 75.59, std 21.05, range [34.78, 97.25]